Protein 3M4R (pdb70)

Secondary structure (DSSP, 8-state):
----------SSHHHHHHHHHHHHHT-TTT-------EEEEEEE-TTS-EEEEEEEEBTTS-GGG--GGGEEEE--HHHHGGG--------HHHHH---TTSPPB-TTHHHHHTS-SSB--B--HHHHHHHTSS--HHHHHHHH-SEEEE----SSHHHHHH-----TT-SEEEETTTEEEE-BSSHHHHHHHHHHHHHHHHHHH-

Organism: Thermoplasma acidophilum (strain ATCC 25905 / DSM 1728 / JCM 9062 / NBRC 15155 / AMRC-C165) (NCBI:txid273075)

Sequence (206 aa):
AQQNRWAETKFDSDIDEVVYGSRLIGSSDPDLVLGGGNTSVKTTERDHAGRIISVLRVKNSGSNNLGTIDSRRGFTGIRRDDALAAAKIDKTDEAVDDYLKKSVVNPSSEPSSPSVETFLHAFLPYKFVHSHADAILSITNTDLPSDQIAKILGNVVVLPYIPPGFTLAKEVNCCFKKGIDGIVLRKHGLLTFGDTGKEAYDRHINIVSRAENFIR

B-factor: mean 27.5, std 7.78, range [14.59, 66.66]

Structure (mmCIF, N/CA/C/O backbone):
data_3M4R
#
_entry.id   3M4R
#
_cell.length_a   46.136
_cell.length_b   46.136
_cell.length_c   203.998
_cell.angle_alpha   90.000
_cell.angle_beta   90.000
_cell.angle_gamma   120.000
#
_symmetry.space_group_name_H-M   'P 32 2 1'
#
loop_
_entity.id
_entity.type
_entity.pdbx_description
1 polymer 'Uncharacterized protein'
2 non-polymer 'ZINC ION'
3 non-polymer 'CHLORIDE ION'
4 water water
#
loop_
_atom_site.group_PDB
_atom_site.id
_atom_site.type_symbol
_atom_site.label_atom_id
_atom_site.label_alt_id
_atom_site.label_comp_id
_atom_site.label_asym_id
_atom_site.label_entity_id
_atom_site.label_seq_id
_atom_site.pdbx_PDB_ins_code
_atom_site.Cartn_x
_atom_site.Cartn_y
_atom_site.Cartn_z
_atom_site.occupancy
_atom_site.B_iso_or_equiv
_atom_site.auth_seq_id
_atom_site.auth_comp_id
_atom_site.auth_asym_id
_atom_site.auth_atom_id
_atom_site.pdbx_PDB_model_num
ATOM 1 N N . ALA A 1 3 ? -22.873 36.226 24.327 1.00 51.09 0 ALA A N 1
ATOM 2 C CA . ALA A 1 3 ? -23.153 34.766 24.381 1.00 51.36 0 ALA A CA 1
ATOM 3 C C . ALA A 1 3 ? -22.698 34.134 23.071 1.00 51.47 0 ALA A C 1
ATOM 4 O O . ALA A 1 3 ? -23.063 34.603 21.989 1.00 51.67 0 ALA A O 1
ATOM 14 N N . GLN A 1 5 ? -22.412 32.272 19.726 1.00 50.43 2 GLN A N 1
ATOM 15 C CA A GLN A 1 5 ? -23.451 31.961 18.745 0.50 50.16 2 GLN A CA 1
ATOM 16 C CA B GLN A 1 5 ? -23.462 31.946 18.763 0.50 50.04 2 GLN A CA 1
ATOM 17 C C . GLN A 1 5 ? -22.991 30.845 17.801 1.00 49.86 2 GLN A C 1
ATOM 18 O O . GLN A 1 5 ? -21.784 30.655 17.590 1.00 49.05 2 GLN A O 1
ATOM 29 N N . ASN A 1 6 ? -23.964 30.113 17.247 1.00 49.46 3 ASN A N 1
ATOM 30 C CA . ASN A 1 6 ? -23.739 29.035 16.272 1.00 49.14 3 ASN A CA 1
ATOM 31 C C . ASN A 1 6 ? -24.040 29.519 14.843 1.00 49.13 3 ASN A C 1
ATOM 32 O O . ASN A 1 6 ? -25.213 29.687 14.459 1.00 49.33 3 ASN A O 1
ATOM 37 N N . ARG A 1 7 ? -22.990 29.718 14.055 1.00 48.60 4 ARG A N 1
ATOM 38 C CA . ARG A 1 7 ? -23.098 30.428 12.779 1.00 48.68 4 ARG A CA 1
ATOM 39 C C . ARG A 1 7 ? -23.168 29.538 11.515 1.00 47.27 4 ARG A C 1
ATOM 40 O O . ARG A 1 7 ? -22.927 30.032 10.405 1.00 46.62 4 ARG A O 1
ATOM 48 N N . TRP A 1 8 ? -23.504 28.253 11.655 1.00 46.09 5 TRP A N 1
ATOM 49 C CA . TRP A 1 8 ? -23.440 27.319 10.504 1.00 45.64 5 TRP A CA 1
ATOM 50 C C . TRP A 1 8 ? -24.658 27.533 9.618 1.00 45.34 5 TRP A C 1
ATOM 51 O O . TRP A 1 8 ? -25.770 27.314 10.075 1.00 45.68 5 TRP A O 1
ATOM 62 N N . ALA A 1 9 ? -24.451 27.977 8.377 1.00 44.92 6 ALA A N 1
ATOM 63 C CA . ALA A 1 9 ? -25.557 28.365 7.482 1.00 45.17 6 ALA A CA 1
ATOM 64 C C . ALA A 1 9 ? -25.752 27.431 6.274 1.00 45.10 6 ALA A C 1
ATOM 65 O O . ALA A 1 9 ? -26.878 27.151 5.878 1.00 45.41 6 ALA A O 1
ATOM 67 N N . GLU A 1 10 ? -24.673 26.927 5.697 1.00 45.06 7 GLU A N 1
ATOM 68 C CA . GLU A 1 10 ? -24.789 26.124 4.476 1.00 44.94 7 GLU A CA 1
ATOM 69 C C . GLU A 1 10 ? -25.426 24.749 4.681 1.00 44.25 7 GLU A C 1
ATOM 70 O O . GLU A 1 10 ? -25.628 24.284 5.798 1.00 44.50 7 GLU A O 1
ATOM 76 N N . THR A 1 11 ? -25.784 24.116 3.580 1.00 43.38 8 THR A N 1
ATOM 77 C CA . THR A 1 11 ? -26.137 22.704 3.619 1.00 42.98 8 THR A CA 1
ATOM 78 C C . THR A 1 11 ? -25.452 21.936 2.493 1.00 41.51 8 THR A C 1
ATOM 79 O O . THR A 1 11 ? -25.064 20.787 2.688 1.00 42.42 8 THR A O 1
ATOM 83 N N . LYS A 1 12 ? -25.262 22.575 1.336 1.00 40.12 9 LYS A N 1
ATOM 84 C CA . LYS A 1 12 ? -24.634 21.937 0.170 1.00 38.79 9 LYS A CA 1
ATOM 85 C C . LYS A 1 12 ? -23.174 22.385 -0.043 1.00 37.61 9 LYS A C 1
ATOM 86 O O . LYS A 1 12 ? -22.870 23.579 -0.049 1.00 37.20 9 LYS A O 1
ATOM 88 N N . PHE A 1 13 ? -22.273 21.420 -0.215 1.00 35.80 10 PHE A N 1
ATOM 89 C CA . PHE A 1 13 ? -20.884 21.711 -0.556 1.00 34.75 10 PHE A CA 1
ATOM 90 C C . PHE A 1 13 ? -20.515 20.859 -1.759 1.00 33.97 10 PHE A C 1
ATOM 91 O O . PHE A 1 13 ? -20.994 19.748 -1.859 1.00 32.94 10 PHE A O 1
ATOM 99 N N . ASP A 1 14 ? -19.632 21.359 -2.629 1.00 34.06 11 ASP A N 1
ATOM 100 C CA . ASP A 1 14 ? -19.214 20.630 -3.839 1.00 34.10 11 ASP A CA 1
ATOM 101 C C . ASP A 1 14 ? -18.289 19.463 -3.525 1.00 33.41 11 ASP A C 1
ATOM 102 O O . ASP A 1 14 ? -18.137 18.563 -4.350 1.00 32.77 11 ASP A O 1
ATOM 107 N N . SER A 1 15 ? -17.637 19.504 -2.361 1.00 31.88 12 SER A N 1
ATOM 108 C CA . SER A 1 15 ? -16.588 18.541 -2.023 1.00 30.53 12 SER A CA 1
ATOM 109 C C . SER A 1 15 ? -16.323 18.533 -0.521 1.00 29.08 12 SER A C 1
ATOM 110 O O . SER A 1 15 ? -16.674 19.478 0.195 1.00 28.01 12 SER A O 1
ATOM 113 N N . ASP A 1 16 ? -15.682 17.460 -0.056 1.00 27.74 13 ASP A N 1
ATOM 114 C CA . ASP A 1 16 ? -15.251 17.361 1.313 1.00 27.04 13 ASP A CA 1
ATOM 115 C C . ASP A 1 16 ? -14.340 18.507 1.716 1.00 26.77 13 ASP A C 1
ATOM 116 O O . ASP A 1 16 ? -14.469 19.024 2.807 1.00 24.28 13 ASP A O 1
ATOM 121 N N . ILE A 1 17 ? -13.412 18.884 0.850 1.00 25.99 14 ILE A N 1
ATOM 122 C CA . ILE A 1 17 ? -12.529 20.001 1.187 1.00 26.33 14 ILE A CA 1
ATOM 123 C C . ILE A 1 17 ? -13.311 21.331 1.335 1.00 25.92 14 ILE A C 1
ATOM 124 O O . ILE A 1 17 ? -13.052 22.118 2.250 1.00 25.71 14 ILE A O 1
ATOM 129 N N . ASP A 1 18 ? -14.251 21.593 0.445 1.00 25.91 15 ASP A N 1
ATOM 130 C CA . ASP A 1 18 ? -15.092 22.793 0.589 1.00 26.67 15 ASP A CA 1
ATOM 131 C C . ASP A 1 18 ? -15.795 22.801 1.943 1.00 25.47 15 ASP A C 1
ATOM 132 O O . ASP A 1 18 ? -15.891 23.845 2.592 1.00 23.73 15 ASP A O 1
ATOM 137 N N . GLU A 1 19 ? -16.286 21.643 2.371 1.00 24.62 16 GLU A N 1
ATOM 138 C CA . GLU A 1 19 ? -16.972 21.550 3.673 1.00 24.41 16 GLU A CA 1
ATOM 139 C C . GLU A 1 19 ? -16.046 21.847 4.868 1.00 23.59 16 GLU A C 1
ATOM 140 O O . GLU A 1 19 ? -16.399 22.621 5.731 1.00 23.58 16 GLU A O 1
ATOM 146 N N . VAL A 1 20 ? -14.872 21.237 4.905 1.00 23.06 17 VAL A N 1
ATOM 147 C CA . VAL A 1 20 ? -13.904 21.476 5.983 1.00 22.51 17 VAL A CA 1
ATOM 148 C C . VAL A 1 20 ? -13.405 22.917 5.976 1.00 22.02 17 VAL A C 1
ATOM 149 O O . VAL A 1 20 ? -13.177 23.464 7.054 1.00 21.71 17 VAL A O 1
ATOM 153 N N . VAL A 1 21 ? -13.256 23.528 4.784 1.00 20.96 18 VAL A N 1
ATOM 154 C CA . VAL A 1 21 ? -12.815 24.942 4.676 1.00 20.34 18 VAL A CA 1
ATOM 155 C C . VAL A 1 21 ? -13.888 25.819 5.342 1.00 20.61 18 VAL A C 1
ATOM 156 O O . VAL A 1 21 ? -13.594 26.712 6.146 1.00 20.08 18 VAL A O 1
ATOM 160 N N . TYR A 1 22 ? -15.133 25.538 5.011 1.00 19.11 19 TYR A N 1
ATOM 161 C CA . TYR A 1 22 ? -16.247 26.277 5.571 1.00 20.54 19 TYR A CA 1
ATOM 162 C C . TYR A 1 22 ? -16.265 26.241 7.087 1.00 19.98 19 TYR A C 1
ATOM 163 O O . TYR A 1 22 ? -16.334 27.274 7.727 1.00 19.87 19 TYR A O 1
ATOM 172 N N . GLY A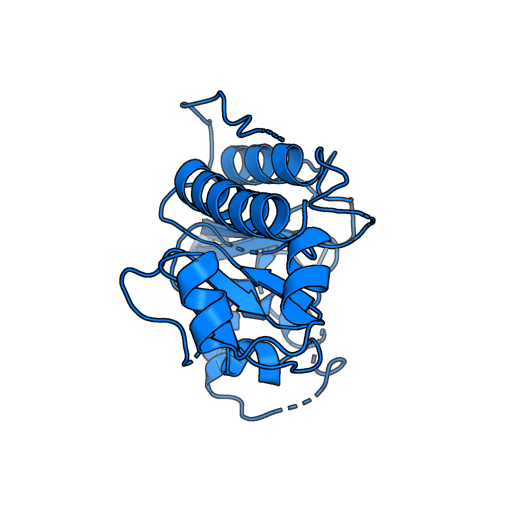 1 23 ? -16.134 25.052 7.653 1.00 21.10 20 GLY A N 1
ATOM 173 C CA . GLY A 1 23 ? -16.104 24.894 9.094 1.00 22.16 20 GLY A CA 1
ATOM 174 C C . GLY A 1 23 ? -14.934 25.626 9.728 1.00 21.99 20 GLY A C 1
ATOM 175 O O . GLY A 1 23 ? -15.077 26.226 10.774 1.00 21.94 20 GLY A O 1
ATOM 176 N N . SER A 1 24 ? -13.781 25.548 9.070 1.00 21.77 21 SER A N 1
ATOM 177 C CA . SER A 1 24 ? -12.558 26.163 9.564 1.00 21.33 21 SER A CA 1
ATOM 178 C C . SER A 1 24 ? -12.738 27.649 9.646 1.00 20.87 21 SER A C 1
ATOM 179 O O . SER A 1 24 ? -12.406 28.270 10.637 1.00 19.65 21 SER A O 1
ATOM 182 N N . ARG A 1 25 ? -13.286 28.216 8.595 1.00 21.32 22 ARG A N 1
ATOM 183 C CA . ARG A 1 25 ? -13.544 29.662 8.573 1.00 21.81 22 ARG A CA 1
ATOM 184 C C . ARG A 1 25 ? -14.442 30.115 9.726 1.00 23.52 22 ARG A C 1
ATOM 185 O O . ARG A 1 25 ? -14.153 31.131 10.363 1.00 24.27 22 ARG A O 1
ATOM 193 N N . LEU A 1 26 ? -15.514 29.377 9.998 1.00 25.59 23 LEU A N 1
ATOM 194 C CA . LEU A 1 26 ? -16.434 29.709 11.108 1.00 27.10 23 LEU A CA 1
ATOM 195 C C . LEU A 1 26 ? -15.711 29.699 12.460 1.00 28.20 23 LEU A C 1
ATOM 196 O O . LEU A 1 26 ? -15.838 30.604 13.214 1.00 27.67 23 LEU A O 1
ATOM 201 N N . ILE A 1 27 ? -14.915 28.672 12.719 1.00 29.82 24 ILE A N 1
ATOM 202 C CA . ILE A 1 27 ? -14.169 28.562 13.953 1.00 31.08 24 ILE A CA 1
ATOM 203 C C . ILE A 1 27 ? -13.137 29.687 14.085 1.00 31.50 24 ILE A C 1
ATOM 204 O O . ILE A 1 27 ? -12.999 30.278 15.156 1.00 30.17 24 ILE A O 1
ATOM 209 N N . GLY A 1 28 ? -12.378 29.948 13.016 1.00 31.80 25 GLY A N 1
ATOM 210 C CA . GLY A 1 28 ? -11.342 30.993 13.035 1.00 32.25 25 GLY A CA 1
ATOM 211 C C . GLY A 1 28 ? -11.925 32.396 13.042 1.00 33.33 25 GLY A C 1
ATOM 212 O O . GLY A 1 28 ? -11.205 33.356 13.251 1.00 33.95 25 GLY A O 1
ATOM 213 N N . SER A 1 29 ? -13.226 32.510 12.804 1.00 34.22 26 SER A N 1
ATOM 214 C CA A SER A 1 29 ? -13.871 33.814 12.844 0.50 35.30 26 SER A CA 1
ATOM 215 C CA B SER A 1 29 ? -13.960 33.785 12.843 0.50 35.14 26 SER A CA 1
ATOM 216 C C . SER A 1 29 ? -14.217 34.249 14.276 1.00 35.99 26 SER A C 1
ATOM 217 O O . SER A 1 29 ? -14.475 35.432 14.512 1.00 36.16 26 SER A O 1
ATOM 222 N N . ASP A 1 30 ? -14.195 33.305 15.224 1.00 37.50 27 ASP A N 1
ATOM 223 C CA . ASP A 1 30 ? -14.535 33.603 16.633 1.00 39.30 27 ASP A CA 1
ATOM 224 C C . ASP A 1 30 ? -13.257 33.763 17.461 1.00 39.65 27 ASP A C 1
ATOM 225 O O . ASP A 1 30 ? -12.542 32.791 17.670 1.00 38.31 27 ASP A O 1
ATOM 230 N N . PRO A 1 31 ? -12.986 34.997 17.958 1.00 40.78 28 PRO A N 1
ATOM 231 C CA . PRO A 1 31 ? -11.751 35.178 18.758 1.00 41.31 28 PRO A CA 1
ATOM 232 C C . PRO A 1 31 ? -11.781 34.438 20.119 1.00 41.62 28 PRO A C 1
ATOM 233 O O . PRO A 1 31 ? -10.719 34.254 20.739 1.00 41.78 28 PRO A O 1
ATOM 237 N N . ASP A 1 32 ? -12.969 33.999 20.553 1.00 41.84 29 ASP A N 1
ATOM 238 C CA . ASP A 1 32 ? -13.086 33.129 21.728 1.00 42.83 29 ASP A CA 1
ATOM 239 C C . ASP A 1 32 ? -12.832 31.646 21.434 1.00 43.24 29 ASP A C 1
ATOM 240 O O . ASP A 1 32 ? -12.812 30.836 22.366 1.00 43.48 29 ASP A O 1
ATOM 245 N N . LEU A 1 33 ? -12.690 31.282 20.158 1.00 43.28 30 LEU A N 1
ATOM 246 C CA . LEU A 1 33 ? -12.262 29.916 19.781 1.00 43.96 30 LEU A CA 1
ATOM 247 C C . LEU A 1 33 ? -10.796 29.875 19.356 1.00 44.58 30 LEU A C 1
ATOM 248 O O . LEU A 1 33 ? -10.059 28.982 19.775 1.00 43.73 30 LEU A O 1
ATOM 253 N N . VAL A 1 34 ? -10.376 30.837 18.531 1.00 46.42 31 VAL A N 1
ATOM 254 C CA . VAL A 1 34 ? -8.990 30.898 18.043 1.00 47.78 31 VAL A CA 1
ATOM 255 C C . VAL A 1 34 ? -8.382 32.276 18.299 1.00 49.54 31 VAL A C 1
ATOM 256 O O . VAL A 1 34 ? -8.463 33.156 17.439 1.00 50.26 31 VAL A O 1
ATOM 260 N N . LEU A 1 35 ? -7.828 32.474 19.503 1.00 50.98 32 LEU A N 1
ATOM 261 C CA . LEU A 1 35 ? -6.937 33.611 19.788 1.00 51.63 32 LEU A CA 1
ATOM 262 C C . LEU A 1 35 ? -5.503 33.100 19.614 1.00 52.38 32 LEU A C 1
ATOM 263 O O . LEU A 1 35 ? -4.578 33.886 19.426 1.00 53.34 32 LEU A O 1
ATOM 265 N N . GLY A 1 37 ? -3.951 32.170 16.923 1.00 43.33 34 GLY A N 1
ATOM 266 C CA . GLY A 1 37 ? -3.199 31.591 15.793 1.00 42.79 34 GLY A CA 1
ATOM 267 C C . GLY A 1 37 ? -3.276 30.065 15.641 1.00 42.37 34 GLY A C 1
ATOM 268 O O . GLY A 1 37 ? -2.881 29.521 14.581 1.00 43.25 34 GLY A O 1
ATOM 269 N N . GLY A 1 38 ? -3.770 29.357 16.676 1.00 40.38 35 GLY A N 1
ATOM 270 C CA . GLY A 1 38 ? -3.728 27.885 16.690 1.00 38.62 35 GLY A CA 1
ATOM 271 C C . GLY A 1 38 ? -5.069 27.236 16.336 1.00 36.46 35 GLY A C 1
ATOM 272 O O . GLY A 1 38 ? -5.980 27.898 15.817 1.00 38.04 35 GLY A O 1
ATOM 273 N N . GLY A 1 39 ? -5.191 25.954 16.611 1.00 31.62 36 GLY A N 1
ATOM 274 C CA . GLY A 1 39 ? -6.388 25.204 16.247 1.00 29.11 36 GLY A CA 1
ATOM 275 C C . GLY A 1 39 ? -6.197 24.511 14.909 1.00 26.83 36 GLY A C 1
ATOM 276 O O . GLY A 1 39 ? -5.377 24.919 14.085 1.00 24.17 36 GLY A O 1
ATOM 277 N N . ASN A 1 40 ? -6.961 23.467 14.680 1.00 24.07 37 ASN A N 1
ATOM 278 C CA . ASN A 1 40 ? -6.796 22.740 13.464 1.00 24.43 37 ASN A CA 1
ATOM 279 C C . ASN A 1 40 ? -8.007 21.846 13.219 1.00 23.52 37 ASN A C 1
ATOM 280 O O . ASN A 1 40 ? -8.698 21.431 14.141 1.00 22.62 37 ASN A O 1
ATOM 285 N N . THR A 1 41 ? -8.281 21.640 11.951 1.00 22.03 38 THR A N 1
ATOM 286 C CA . THR A 1 41 ? -9.377 20.872 11.509 1.00 22.16 38 THR A CA 1
ATOM 287 C C . THR A 1 41 ? -8.908 19.854 10.475 1.00 22.54 38 THR A C 1
ATOM 288 O O . THR A 1 41 ? -7.799 19.984 9.889 1.00 23.12 38 THR A O 1
ATOM 292 N N . SER A 1 42 ? -9.799 18.913 10.170 1.00 21.85 39 SER A N 1
ATOM 293 C CA . SER A 1 42 ? -9.488 17.864 9.228 1.00 23.19 39 SER A CA 1
ATOM 294 C C . SER A 1 42 ? -10.738 17.191 8.697 1.00 23.30 39 SER A C 1
ATOM 295 O O . SER A 1 42 ? -11.789 17.270 9.296 1.00 20.81 39 SER A O 1
ATOM 298 N N . VAL A 1 43 ? -10.614 16.611 7.518 1.00 22.79 40 VAL A N 1
ATOM 299 C CA . VAL A 1 43 ? -11.646 15.788 6.951 1.00 22.70 40 VAL A CA 1
ATOM 300 C C . VAL A 1 43 ? -10.986 14.533 6.349 1.00 23.06 40 VAL A C 1
ATOM 301 O O . VAL A 1 43 ? -9.961 14.645 5.690 1.00 22.12 40 VAL A O 1
ATOM 305 N N . LYS A 1 44 ? -11.569 13.368 6.619 1.00 22.85 41 LYS A N 1
ATOM 306 C CA . LYS A 1 44 ? -11.144 12.114 6.005 1.00 23.45 41 LYS A CA 1
ATOM 307 C C . LYS A 1 44 ? -11.895 11.887 4.682 1.00 24.84 41 LYS A C 1
ATOM 308 O O . LYS A 1 44 ? -13.129 11.980 4.608 1.00 25.03 41 LYS A O 1
ATOM 314 N N . THR A 1 45 ? -11.134 11.648 3.611 1.00 25.77 42 THR A N 1
ATOM 315 C CA . THR A 1 45 ? -11.690 11.740 2.283 1.00 26.40 42 THR A CA 1
ATOM 316 C C . THR A 1 45 ? -11.110 10.683 1.380 1.00 27.04 42 THR A C 1
ATOM 317 O O . THR A 1 45 ? -10.116 10.061 1.719 1.00 26.19 42 THR A O 1
ATOM 321 N N . THR A 1 46 ? -11.741 10.463 0.227 1.00 27.23 43 THR A N 1
ATOM 322 C CA . THR A 1 46 ? -11.233 9.503 -0.781 1.00 26.65 43 THR A CA 1
ATOM 323 C C . THR A 1 46 ? -10.639 10.232 -1.939 1.00 26.87 43 THR A C 1
ATOM 324 O O . THR A 1 46 ? -11.281 11.117 -2.507 1.00 27.43 43 THR A O 1
ATOM 328 N N . GLU A 1 47 ? -9.401 9.854 -2.300 1.00 25.49 44 GLU A N 1
ATOM 329 C CA . GLU A 1 47 ? -8.684 10.469 -3.374 1.00 25.69 44 GLU A CA 1
ATOM 330 C C . GLU A 1 47 ? -7.920 9.394 -4.164 1.00 24.78 44 GLU A C 1
ATOM 331 O O . GLU A 1 47 ? -7.744 8.269 -3.690 1.00 23.19 44 GLU A O 1
ATOM 337 N N . ARG A 1 48 ? -7.521 9.746 -5.380 1.00 25.07 45 ARG A N 1
ATOM 338 C CA . ARG A 1 48 ? -6.622 8.915 -6.182 1.00 25.48 45 ARG A CA 1
ATOM 339 C C . ARG A 1 48 ? -5.231 9.399 -5.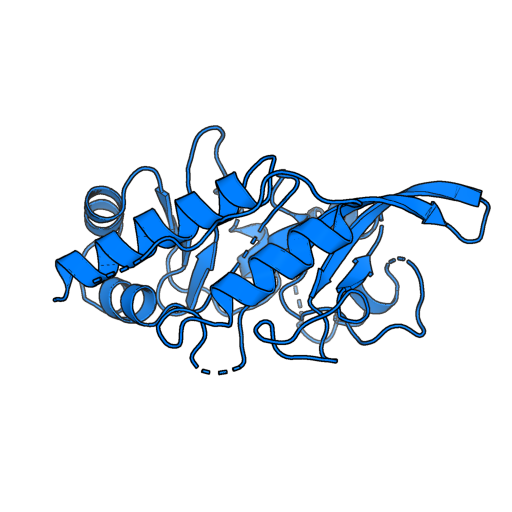937 1.00 25.92 45 ARG A C 1
ATOM 340 O O . ARG A 1 48 ? -4.996 10.593 -5.950 1.00 25.90 45 ARG A O 1
ATOM 342 N N . ASP A 1 49 ? -4.280 8.497 -5.718 1.00 26.48 46 ASP A N 1
ATOM 343 C CA . ASP A 1 49 ? -2.905 8.960 -5.530 1.00 25.82 46 ASP A CA 1
ATOM 344 C C . ASP A 1 49 ? -2.206 8.979 -6.855 1.00 24.62 46 ASP A C 1
ATOM 345 O O . ASP A 1 49 ? -2.798 8.625 -7.888 1.00 23.60 46 ASP A O 1
ATOM 350 N N . HIS A 1 50 ? -0.951 9.418 -6.858 1.00 25.10 47 HIS A N 1
ATOM 351 C CA . HIS A 1 50 ? -0.200 9.545 -8.112 1.00 24.28 47 HIS A CA 1
ATOM 352 C C . HIS A 1 50 ? -0.156 8.241 -8.891 1.00 24.74 47 HIS A C 1
ATOM 353 O O . HIS A 1 50 ? -0.109 8.243 -10.122 1.00 24.63 47 HIS A O 1
ATOM 360 N N . ALA A 1 51 ? -0.137 7.132 -8.176 1.00 24.89 48 ALA A N 1
ATOM 361 C CA . ALA A 1 51 ? -0.022 5.828 -8.812 1.00 26.55 48 ALA A CA 1
ATOM 362 C C . ALA A 1 51 ? -1.380 5.313 -9.271 1.00 26.83 48 ALA A C 1
ATOM 363 O O . ALA A 1 51 ? -1.470 4.183 -9.682 1.00 28.01 48 ALA A O 1
ATOM 365 N N . GLY A 1 52 ? -2.403 6.157 -9.225 1.00 28.10 49 GLY A N 1
ATOM 366 C CA . GLY A 1 52 ? -3.797 5.775 -9.538 1.00 28.45 49 GLY A CA 1
ATOM 367 C C . GLY A 1 52 ? -4.515 4.926 -8.511 1.00 28.54 49 GLY A C 1
ATOM 368 O O . GLY A 1 52 ? -5.534 4.353 -8.818 1.00 28.26 49 GLY A O 1
ATOM 369 N N . ARG A 1 53 ? -4.005 4.835 -7.290 1.00 29.15 50 ARG A N 1
ATOM 370 C CA . ARG A 1 53 ? -4.654 4.049 -6.277 1.00 29.82 50 ARG A CA 1
ATOM 371 C C . ARG A 1 53 ? -5.713 4.948 -5.601 1.00 30.23 50 ARG A C 1
ATOM 372 O O . ARG A 1 53 ? -5.484 6.143 -5.373 1.00 30.38 50 ARG A O 1
ATOM 380 N N . ILE A 1 54 ? -6.884 4.380 -5.344 1.00 29.40 51 ILE A N 1
ATOM 381 C CA . ILE A 1 54 ? -7.938 5.092 -4.601 1.00 29.95 51 ILE A CA 1
ATOM 382 C C . ILE A 1 54 ? -7.631 4.834 -3.138 1.00 30.19 51 ILE A C 1
ATOM 383 O O . ILE A 1 54 ? -7.483 3.684 -2.737 1.00 33.05 51 ILE A O 1
ATOM 388 N N . ILE A 1 55 ? -7.446 5.893 -2.360 1.00 28.55 52 ILE A N 1
ATOM 389 C CA . ILE A 1 55 ? -6.946 5.751 -0.975 1.00 27.28 52 ILE A CA 1
ATOM 390 C C . ILE A 1 55 ? -7.661 6.679 -0.029 1.00 26.43 52 ILE A C 1
ATOM 391 O O . ILE A 1 55 ? -8.232 7.685 -0.459 1.00 25.44 52 ILE A O 1
ATOM 396 N N . SER A 1 56 ? -7.551 6.368 1.266 1.00 25.43 53 SER A N 1
ATOM 397 C CA . SER A 1 56 ? -8.130 7.161 2.314 1.00 25.63 53 SER A CA 1
ATOM 398 C C . SER A 1 56 ? -7.114 8.237 2.760 1.00 24.23 53 SER A C 1
ATOM 399 O O . SER A 1 56 ? -5.979 7.911 3.054 1.00 23.12 53 SER A O 1
ATOM 402 N N . VAL A 1 57 ? -7.507 9.503 2.679 1.00 22.38 54 VAL A N 1
ATOM 403 C CA . VAL A 1 57 ? -6.592 10.615 2.883 1.00 23.18 54 VAL A CA 1
ATOM 404 C C . VAL A 1 57 ? -7.171 11.475 4.009 1.00 23.24 54 VAL A C 1
ATOM 405 O O . VAL A 1 57 ? -8.374 11.774 4.003 1.00 24.07 54 VAL A O 1
ATOM 409 N N . LEU A 1 58 ? -6.314 11.848 4.959 1.00 22.81 55 LEU A N 1
ATOM 410 C CA . LEU A 1 58 ? -6.608 12.846 5.933 1.00 22.62 55 LEU A CA 1
ATOM 411 C C . LEU A 1 58 ? -6.145 14.166 5.397 1.00 22.43 55 LEU A C 1
ATOM 412 O O . LEU A 1 58 ? -4.974 14.407 5.218 1.00 22.42 55 LEU A O 1
ATOM 417 N N . ARG A 1 59 ? -7.098 15.044 5.133 1.00 21.93 56 ARG A N 1
ATOM 418 C CA . ARG A 1 59 ? -6.798 16.398 4.695 1.00 21.64 56 ARG A CA 1
ATOM 419 C C . ARG A 1 59 ? -6.838 17.248 5.957 1.00 21.91 56 ARG A C 1
ATOM 420 O O . ARG A 1 59 ? -7.899 17.469 6.551 1.00 21.29 56 ARG A O 1
ATOM 428 N N . VAL A 1 60 ? -5.669 17.682 6.388 1.00 21.00 57 VAL A N 1
ATOM 429 C CA . VAL A 1 60 ? -5.498 18.313 7.676 1.00 21.27 57 VAL A CA 1
ATOM 430 C C . VAL A 1 60 ? -4.907 19.691 7.467 1.00 22.24 57 VAL A C 1
ATOM 431 O O . VAL A 1 60 ? -4.094 19.906 6.575 1.00 22.34 57 VAL A O 1
ATOM 435 N N . LYS A 1 61 ? -5.336 20.629 8.311 1.00 22.80 58 LYS A N 1
ATOM 436 C CA . LYS A 1 61 ? -4.858 21.992 8.275 1.00 23.65 58 LYS A CA 1
ATOM 437 C C . LYS A 1 61 ? -3.348 22.065 8.256 1.00 24.19 58 LYS A C 1
ATOM 438 O O . LYS A 1 61 ? -2.711 21.341 8.984 1.00 23.47 58 LYS A O 1
ATOM 444 N N . ASN A 1 62 ? -2.784 22.960 7.439 1.00 23.36 59 ASN A N 1
ATOM 445 C CA . ASN A 1 62 ? -1.337 23.062 7.299 1.00 24.05 59 ASN A CA 1
ATOM 446 C C . ASN A 1 62 ? -0.821 24.419 7.727 1.00 24.04 59 ASN A C 1
ATOM 447 O O . ASN A 1 62 ? -1.598 25.265 8.135 1.00 22.26 59 ASN A O 1
ATOM 452 N N . SER A 1 63 ? 0.491 24.617 7.654 1.00 24.45 60 SER A N 1
ATOM 453 C CA . SER A 1 63 ? 1.128 25.836 8.182 1.00 25.38 60 SER A CA 1
ATOM 454 C C . SER A 1 63 ? 1.012 27.034 7.251 1.00 25.30 60 SER A C 1
ATOM 455 O O . SER A 1 63 ? 1.539 28.094 7.550 1.00 26.46 60 SER A O 1
ATOM 458 N N . GLY A 1 64 ? 0.386 26.859 6.096 1.00 25.45 61 GLY A N 1
ATOM 459 C CA . GLY A 1 64 ? 0.296 27.937 5.109 1.00 25.99 61 GLY A CA 1
ATOM 460 C C . GLY A 1 64 ? -0.785 29.011 5.372 1.00 25.91 61 GLY A C 1
ATOM 461 O O . GLY A 1 64 ? -0.857 29.970 4.622 1.00 25.10 61 GLY A O 1
ATOM 462 N N . SER A 1 65 ? -1.668 28.807 6.361 1.00 25.71 62 SER A N 1
ATOM 463 C CA . SER A 1 65 ? -2.705 29.785 6.670 1.00 25.34 62 SER A CA 1
ATOM 464 C C . SER A 1 65 ? -3.282 29.576 8.067 1.00 23.92 62 SER A C 1
ATOM 465 O O . SER A 1 65 ? -3.229 28.456 8.598 1.00 24.01 62 SER A O 1
ATOM 468 N N . ASN A 1 66 ? -3.878 30.636 8.614 1.00 21.71 63 ASN A N 1
ATOM 469 C CA A ASN A 1 66 ? -4.672 30.501 9.816 0.50 21.19 63 ASN A CA 1
ATOM 470 C CA B ASN A 1 66 ? -4.711 30.556 9.812 0.50 20.96 63 ASN A CA 1
ATOM 471 C C . ASN A 1 66 ? -6.037 29.938 9.375 1.00 20.59 63 ASN A C 1
ATOM 472 O O . ASN A 1 66 ? -6.363 29.945 8.186 1.00 20.04 63 ASN A O 1
ATOM 481 N N . LEU A 1 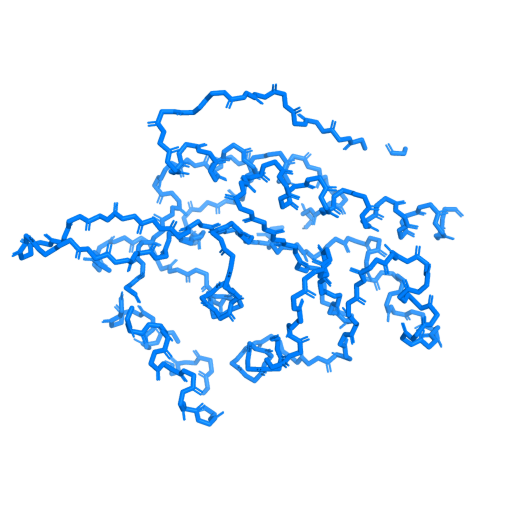67 ? -6.785 29.391 10.320 1.00 19.56 64 LEU A N 1
ATOM 482 C CA . LEU A 1 67 ? -8.087 28.757 10.075 1.00 19.35 64 LEU A CA 1
ATOM 483 C C . LEU A 1 67 ? -9.122 29.727 9.488 1.00 18.93 64 LEU A C 1
ATOM 484 O O . LEU A 1 67 ? -9.958 29.346 8.662 1.00 19.83 64 LEU A O 1
ATOM 489 N N . GLY A 1 68 ? -9.042 30.956 9.954 1.00 17.24 65 GLY A N 1
ATOM 490 C CA . GLY A 1 68 ? -10.056 32.009 9.678 1.00 17.78 65 GLY A CA 1
ATOM 491 C C . GLY A 1 68 ? -10.236 32.352 8.200 1.00 17.63 65 GLY A C 1
ATOM 492 O O . GLY A 1 68 ? -11.367 32.616 7.753 1.00 17.48 65 GLY A O 1
ATOM 493 N N . THR A 1 69 ? -9.125 32.312 7.454 1.00 16.77 66 THR A N 1
ATOM 494 C CA . THR A 1 69 ? -9.069 32.712 6.050 1.00 16.79 66 THR A CA 1
ATOM 495 C C . THR A 1 69 ? -8.559 31.559 5.181 1.00 16.60 66 THR A C 1
ATOM 496 O O . THR A 1 69 ? -8.075 31.756 4.084 1.00 16.65 66 THR A O 1
ATOM 500 N N . ILE A 1 70 ? -8.732 30.337 5.663 1.00 17.66 67 ILE A N 1
ATOM 501 C CA . ILE A 1 70 ? -8.161 29.188 4.996 1.00 17.72 67 ILE A CA 1
ATOM 502 C C . ILE A 1 70 ? -8.905 28.931 3.661 1.00 17.92 67 ILE A C 1
ATOM 503 O O . ILE A 1 70 ? -10.047 29.368 3.462 1.00 16.73 67 ILE A O 1
ATOM 508 N N . ASP A 1 71 ? -8.202 28.289 2.743 1.00 18.58 68 ASP A N 1
ATOM 509 C CA . ASP A 1 71 ? -8.789 27.793 1.503 1.00 19.71 68 ASP A CA 1
ATOM 510 C C . ASP A 1 71 ? -8.275 26.384 1.256 1.00 20.15 68 ASP A C 1
ATOM 511 O O . ASP A 1 71 ? -7.660 25.792 2.136 1.00 17.88 68 ASP A O 1
ATOM 516 N N . SER A 1 72 ? -8.584 25.821 0.093 1.00 21.78 69 SER A N 1
ATOM 517 C CA . SER A 1 72 ? -8.301 24.395 -0.122 1.00 23.76 69 SER A CA 1
ATOM 518 C C . SER A 1 72 ? -6.817 24.105 -0.014 1.00 23.84 69 SER A C 1
ATOM 519 O O . SER A 1 72 ? -6.437 23.013 0.426 1.00 25.90 69 SER A O 1
ATOM 522 N N . ARG A 1 73 ? -5.983 25.087 -0.377 1.00 23.14 70 ARG A N 1
ATOM 523 C CA A ARG A 1 73 ? -4.524 24.974 -0.292 0.50 23.60 70 ARG A CA 1
ATOM 524 C CA B ARG A 1 73 ? -4.543 24.920 -0.317 0.50 23.44 70 ARG A CA 1
ATOM 525 C C . ARG A 1 73 ? -4.050 24.743 1.116 1.00 23.74 70 ARG A C 1
ATOM 526 O O . ARG A 1 73 ? -2.951 24.253 1.333 1.00 23.28 70 ARG A O 1
ATOM 541 N N . GLY A 1 74 ? -4.859 25.146 2.093 1.00 23.67 71 GLY A N 1
ATOM 542 C CA . GLY A 1 74 ? -4.476 24.986 3.466 1.00 22.98 71 GLY A CA 1
ATOM 543 C C . GLY A 1 74 ? -4.659 23.623 4.044 1.00 22.87 71 GLY A C 1
ATOM 544 O O . GLY A 1 74 ? -4.520 23.487 5.245 1.00 23.89 71 GLY A O 1
ATOM 545 N N . PHE A 1 75 ? -5.030 22.628 3.234 1.00 22.56 72 PHE A N 1
ATOM 546 C CA . PHE A 1 75 ? -5.257 21.278 3.707 1.00 22.22 72 PHE A CA 1
ATOM 547 C C . PHE A 1 75 ? -4.297 20.348 3.017 1.00 22.32 72 PHE A C 1
ATOM 548 O O . PHE A 1 75 ? -4.355 20.170 1.795 1.00 24.76 72 PHE A O 1
ATOM 556 N N . THR A 1 76 ? -3.436 19.747 3.809 1.00 21.85 73 THR A N 1
ATOM 557 C CA . THR A 1 76 ? -2.340 18.895 3.296 1.00 20.56 73 THR A CA 1
ATOM 558 C C . THR A 1 76 ? -2.846 17.474 3.443 1.00 21.22 73 THR A C 1
ATOM 559 O O . THR A 1 76 ? -3.450 17.107 4.476 1.00 22.63 73 THR A O 1
ATOM 563 N N . GLY A 1 77 ? -2.623 16.669 2.397 1.00 21.08 74 GLY A N 1
ATOM 564 C CA . GLY A 1 77 ? -3.077 15.280 2.354 1.00 20.51 74 GLY A CA 1
ATOM 565 C C . GLY A 1 77 ? -2.108 14.323 3.006 1.00 20.67 74 GLY A C 1
ATOM 566 O O . GLY A 1 77 ? -0.947 14.235 2.559 1.00 21.37 74 GLY A O 1
ATOM 567 N N . ILE A 1 78 ? -2.596 13.571 3.999 1.00 20.83 75 ILE A N 1
ATOM 568 C CA . ILE A 1 78 ? -1.814 12.551 4.707 1.00 20.86 75 ILE A CA 1
ATOM 569 C C . ILE A 1 78 ? -2.454 11.206 4.470 1.00 20.51 75 ILE A C 1
ATOM 570 O O . ILE A 1 78 ? -3.679 11.036 4.605 1.00 20.16 75 ILE A O 1
ATOM 575 N N . ARG A 1 79 ? -1.662 10.232 4.098 1.00 20.10 76 ARG A N 1
ATOM 576 C CA A ARG A 1 79 ? -2.206 8.887 3.875 0.50 20.33 76 ARG A CA 1
ATOM 577 C CA B ARG A 1 79 ? -2.209 8.892 3.868 0.50 20.63 76 ARG A CA 1
ATOM 578 C C . ARG A 1 79 ? -2.693 8.326 5.196 1.00 20.48 76 ARG A C 1
ATOM 579 O O . ARG A 1 79 ? -1.944 8.269 6.141 1.00 20.57 76 ARG A O 1
ATOM 602 N N . ASP A 1 81 ? -3.590 5.197 5.808 1.00 23.14 78 ASP A N 1
ATOM 603 C CA . ASP A 1 81 ? -2.887 3.937 6.048 1.00 24.86 78 ASP A CA 1
ATOM 604 C C . ASP A 1 81 ? -1.611 4.186 6.846 1.00 23.28 78 ASP A C 1
ATOM 605 O O . ASP A 1 81 ? -1.359 3.524 7.830 1.00 23.09 78 ASP A O 1
ATOM 610 N N . ASP A 1 82 ? -0.840 5.189 6.430 1.00 22.48 79 ASP A N 1
ATOM 611 C CA . ASP A 1 82 ? 0.410 5.569 7.100 1.00 21.27 79 ASP A CA 1
ATOM 612 C C . ASP A 1 82 ? 0.144 6.110 8.532 1.00 20.95 79 ASP A C 1
ATOM 613 O O . ASP A 1 82 ? 0.771 5.715 9.503 1.00 20.69 79 ASP A O 1
ATOM 618 N N . ALA A 1 83 ? -0.775 7.050 8.646 1.00 21.12 80 ALA A N 1
ATOM 619 C CA . ALA A 1 83 ? -1.087 7.619 9.944 1.00 20.95 80 ALA A CA 1
ATOM 620 C C . ALA A 1 83 ? -1.608 6.570 10.916 1.00 20.93 80 ALA A C 1
ATOM 621 O O . ALA A 1 83 ? -1.181 6.518 12.045 1.00 21.61 80 ALA A O 1
ATOM 623 N N . LEU A 1 84 ? -2.493 5.686 10.491 1.00 21.86 81 LEU A N 1
ATOM 624 C CA . LEU A 1 84 ? -3.069 4.737 11.421 1.00 22.24 81 LEU A CA 1
ATOM 625 C C . LEU A 1 84 ? -2.031 3.710 11.835 1.00 22.94 81 LEU A C 1
ATOM 626 O O . LEU A 1 84 ? -2.138 3.091 12.911 1.00 22.90 81 LEU A O 1
ATOM 631 N N . ALA A 1 85 ? -1.013 3.498 10.996 1.00 21.50 82 ALA A N 1
ATOM 632 C CA . ALA A 1 85 ? 0.021 2.520 11.343 1.00 21.55 82 ALA A CA 1
ATOM 633 C C . ALA A 1 85 ? 0.856 3.030 12.484 1.00 20.75 82 ALA A C 1
ATOM 634 O O . ALA A 1 85 ? 1.472 2.257 13.161 1.00 20.98 82 ALA A O 1
ATOM 636 N N . ALA A 1 86 ? 0.864 4.343 12.698 1.00 21.84 83 ALA A N 1
ATOM 637 C CA . ALA A 1 86 ? 1.628 4.972 13.796 1.00 22.08 83 ALA A CA 1
ATOM 638 C C . ALA A 1 86 ? 1.084 4.614 15.172 1.00 23.17 83 ALA A C 1
ATOM 639 O O . ALA A 1 86 ? 1.800 4.740 16.177 1.00 21.99 83 ALA A O 1
ATOM 641 N N . ALA A 1 87 ? -0.181 4.188 15.228 1.00 25.13 84 ALA A N 1
ATOM 642 C CA . ALA A 1 87 ? -0.830 3.841 16.503 1.00 26.44 84 ALA A CA 1
ATOM 643 C C . ALA A 1 87 ? -0.110 2.722 17.216 1.00 28.30 84 ALA A C 1
ATOM 644 O O . ALA A 1 87 ? -0.177 2.634 18.432 1.00 28.88 84 ALA A O 1
ATOM 646 N N . LYS A 1 88 ? 0.588 1.884 16.451 1.00 29.33 85 LYS A N 1
ATOM 647 C CA . LYS A 1 88 ? 1.458 0.804 16.969 1.00 30.82 85 LYS A CA 1
ATOM 648 C C . LYS A 1 88 ? 2.668 1.336 17.681 1.00 30.45 85 LYS A C 1
ATOM 649 O O . LYS A 1 88 ? 3.272 0.625 18.451 1.00 30.75 85 LYS A O 1
ATOM 655 N N . ILE A 1 89 ? 3.080 2.557 17.376 1.00 30.73 86 ILE A N 1
ATOM 656 C CA . ILE A 1 89 ? 4.335 3.055 17.897 1.00 30.84 86 ILE A CA 1
ATOM 657 C C . ILE A 1 89 ? 4.073 3.534 19.317 1.00 32.13 86 ILE A C 1
ATOM 658 O O . ILE A 1 89 ? 3.011 4.098 19.626 1.00 31.72 86 ILE A O 1
ATOM 663 N N . ASP A 1 90 ? 5.043 3.268 20.184 1.00 33.23 87 ASP A N 1
ATOM 664 C CA . ASP A 1 90 ? 4.894 3.556 21.609 1.00 34.04 87 ASP A CA 1
ATOM 665 C C . ASP A 1 90 ? 5.084 5.045 21.887 1.00 33.38 87 ASP A C 1
ATOM 666 O O . ASP A 1 90 ? 4.159 5.719 22.357 1.00 33.51 87 ASP A O 1
ATOM 671 N N . LYS A 1 91 ? 6.279 5.535 21.582 1.00 32.55 88 LYS A N 1
ATOM 672 C CA . LYS A 1 91 ? 6.648 6.923 21.782 1.00 31.52 88 LYS A CA 1
ATOM 673 C C . LYS A 1 91 ? 7.175 7.456 20.458 1.00 30.75 88 LYS A C 1
ATOM 674 O O . LYS A 1 91 ? 7.655 6.706 19.629 1.00 30.31 88 LYS A O 1
ATOM 684 N N . THR A 1 93 ? 9.225 11.304 19.497 1.00 27.18 90 THR A N 1
ATOM 685 C CA . THR A 1 93 ? 9.548 12.699 19.726 1.00 26.04 90 THR A CA 1
ATOM 686 C C . THR A 1 93 ? 8.830 13.585 18.716 1.00 26.61 90 THR A C 1
ATOM 687 O O . THR A 1 93 ? 8.337 13.112 17.661 1.00 25.03 90 THR A O 1
ATOM 691 N N . ASP A 1 94 ? 8.726 14.874 19.037 1.00 26.74 91 ASP A N 1
ATOM 692 C CA . ASP A 1 94 ? 8.145 15.856 18.118 1.00 27.23 91 ASP A CA 1
ATOM 693 C C . ASP A 1 94 ? 8.804 15.834 16.739 1.00 26.75 91 ASP A C 1
ATOM 694 O O . ASP A 1 94 ? 8.135 15.790 15.717 1.00 26.56 91 ASP A O 1
ATOM 699 N N . GLU A 1 95 ? 10.128 15.869 16.752 1.00 26.19 92 GLU A N 1
ATOM 700 C CA . GLU A 1 95 ? 10.956 15.758 15.569 1.00 26.59 92 GLU A CA 1
ATOM 701 C C . GLU A 1 95 ? 10.629 14.509 14.741 1.00 25.38 92 GLU A C 1
ATOM 702 O O . GLU A 1 95 ? 10.436 14.602 13.531 1.00 24.69 92 GLU A O 1
ATOM 708 N N . ALA A 1 96 ? 10.578 13.351 15.405 1.00 24.37 93 ALA A N 1
ATOM 709 C CA . ALA A 1 96 ? 10.250 12.100 14.726 1.00 23.93 93 ALA A CA 1
ATOM 710 C C . ALA A 1 96 ? 8.835 12.151 14.157 1.00 23.45 93 ALA A C 1
ATOM 711 O O . ALA A 1 96 ? 8.548 11.648 13.066 1.00 21.49 93 ALA A O 1
ATOM 721 N N . VAL A 1 98 ? 7.293 14.826 13.151 1.00 25.05 95 VAL A N 1
ATOM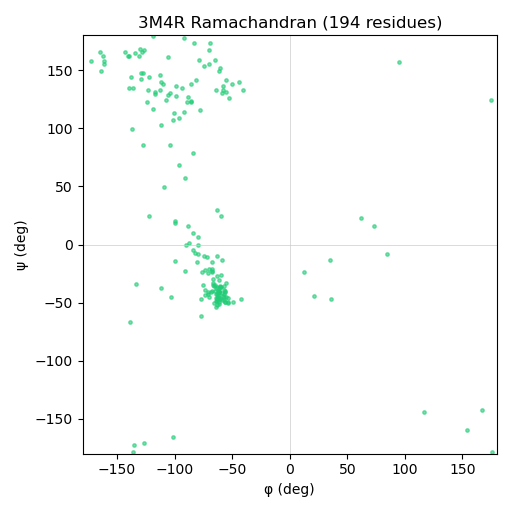 722 C CA . VAL A 1 98 ? 7.285 15.669 11.955 1.00 25.52 95 VAL A CA 1
ATOM 723 C C . VAL A 1 98 ? 7.823 14.904 10.760 1.00 25.71 95 VAL A C 1
ATOM 724 O O . VAL A 1 98 ? 7.272 14.983 9.666 1.00 25.61 95 VAL A O 1
ATOM 728 N N . ASP A 1 99 ? 8.927 14.184 10.962 1.00 25.84 96 ASP A N 1
ATOM 729 C CA A ASP A 1 99 ? 9.499 13.374 9.901 0.50 24.92 96 ASP A CA 1
ATOM 730 C CA B ASP A 1 99 ? 9.513 13.398 9.884 0.50 25.32 96 ASP A CA 1
ATOM 731 C C . ASP A 1 99 ? 8.510 12.319 9.424 1.00 24.84 96 ASP A C 1
ATOM 732 O O . ASP A 1 99 ? 8.387 12.070 8.231 1.00 24.70 96 ASP A O 1
ATOM 741 N N . TYR A 1 100 ? 7.826 11.669 10.364 1.00 23.78 97 TYR A N 1
ATOM 742 C CA . TYR A 1 100 ? 6.829 10.618 9.993 1.00 22.10 97 TYR A CA 1
ATOM 743 C C . TYR A 1 100 ? 5.756 11.177 9.098 1.00 23.01 97 TYR A C 1
ATOM 744 O O . TYR A 1 100 ? 5.396 10.603 8.050 1.00 22.39 97 TYR A O 1
ATOM 753 N N . LEU A 1 101 ? 5.226 12.310 9.509 1.00 23.31 98 LEU A N 1
ATOM 754 C CA . LEU A 1 101 ? 4.182 12.946 8.760 1.00 23.92 98 LEU A CA 1
ATOM 755 C C . LEU A 1 101 ? 4.626 13.361 7.357 1.00 23.79 98 LEU A C 1
ATOM 756 O O . LEU A 1 101 ? 3.859 13.192 6.422 1.00 23.57 98 LEU A O 1
ATOM 761 N N . LYS A 1 102 ? 5.853 13.875 7.219 1.00 24.29 99 LYS A N 1
ATOM 762 C CA . LYS A 1 102 ? 6.410 14.244 5.952 1.00 25.65 99 LYS A CA 1
ATOM 763 C C . LYS A 1 102 ? 6.441 13.024 5.060 1.00 25.27 99 LYS A C 1
ATOM 764 O O . LYS A 1 102 ? 6.100 13.124 3.873 1.00 26.86 99 LYS A O 1
ATOM 770 N N . LYS A 1 103 ? 6.823 11.874 5.608 1.00 22.87 100 LYS A N 1
ATOM 771 C CA . LYS A 1 103 ? 6.961 10.648 4.784 1.00 20.81 100 LYS A CA 1
ATOM 772 C C . LYS A 1 103 ? 5.565 10.082 4.423 1.00 21.18 100 LYS A C 1
ATOM 773 O O . LYS A 1 103 ? 5.447 9.142 3.608 1.00 19.41 100 LYS A O 1
ATOM 779 N N . SER A 1 104 ? 4.545 10.639 5.052 1.00 20.56 101 SER A N 1
ATOM 780 C CA . SER A 1 104 ? 3.139 10.185 4.891 1.00 21.06 101 SER A CA 1
ATOM 781 C C . SER A 1 104 ? 2.314 11.133 4.007 1.00 21.26 101 SER A C 1
ATOM 782 O O . SER A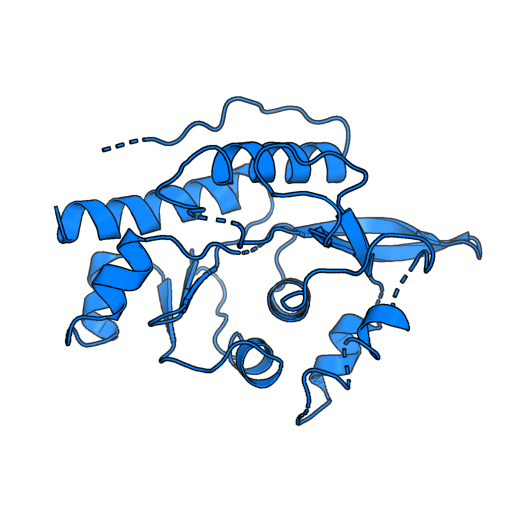 1 104 ? 1.122 10.915 3.776 1.00 21.06 101 SER A O 1
ATOM 793 N N . VAL A 1 106 ? 0.783 12.757 0.806 1.00 20.64 103 VAL A N 1
ATOM 794 C CA A VAL A 1 106 ? 0.412 12.389 -0.561 0.50 21.72 103 VAL A CA 1
ATOM 795 C CA B VAL A 1 106 ? 0.424 12.374 -0.565 0.50 21.32 103 VAL A CA 1
ATOM 796 C C . VAL A 1 106 ? 1.144 13.254 -1.595 1.00 22.66 103 VAL A C 1
ATOM 797 O O . VAL A 1 106 ? 1.496 12.790 -2.661 1.00 23.56 103 VAL A O 1
ATOM 804 N N . ASN A 1 107 ? 1.411 14.502 -1.264 1.00 22.79 104 ASN A N 1
ATOM 805 C CA . ASN A 1 107 ? 2.128 15.366 -2.134 1.00 24.31 104 ASN A CA 1
ATOM 806 C C . ASN A 1 107 ? 3.133 16.156 -1.330 1.00 25.17 104 ASN A C 1
ATOM 807 O O . ASN A 1 107 ? 2.817 17.209 -0.772 1.00 23.77 104 ASN A O 1
ATOM 812 N N . PRO A 1 108 ? 4.395 15.703 -1.362 1.00 26.48 105 PRO A N 1
ATOM 813 C CA . PRO A 1 108 ? 5.388 16.296 -0.480 1.00 26.18 105 PRO A CA 1
ATOM 814 C C . PRO A 1 108 ? 5.656 17.788 -0.749 1.00 26.21 105 PRO A C 1
ATOM 815 O O . PRO A 1 108 ? 6.324 18.413 0.057 1.00 27.55 105 PRO A O 1
ATOM 819 N N . SER A 1 109 ? 5.145 18.348 -1.838 1.00 25.47 106 SER A N 1
ATOM 820 C CA A SER A 1 109 ? 5.354 19.768 -2.114 0.50 25.54 106 SER A CA 1
ATOM 821 C CA B SER A 1 109 ? 5.337 19.762 -2.139 0.50 25.47 106 SER A CA 1
ATOM 822 C C . SER A 1 109 ? 4.294 20.644 -1.440 1.00 25.29 106 SER A C 1
ATOM 823 O O . SER A 1 109 ? 4.426 21.858 -1.415 1.00 23.02 106 SER A O 1
ATOM 828 N N . GLU A 1 110 ? 3.264 20.026 -0.856 1.00 23.50 107 GLU A N 1
ATOM 829 C CA . GLU A 1 110 ? 2.324 20.780 -0.023 1.00 23.67 107 GLU A CA 1
ATOM 830 C C . GLU A 1 110 ? 2.961 21.351 1.233 1.00 23.83 107 GLU A C 1
ATOM 831 O O . GLU A 1 110 ? 4.033 20.893 1.659 1.00 24.08 107 GLU A O 1
ATOM 837 N N . PRO A 1 111 ? 2.326 22.393 1.812 1.00 23.90 108 PRO A N 1
ATOM 838 C CA . PRO A 1 111 ? 2.833 22.908 3.090 1.00 24.26 108 PRO A CA 1
ATOM 839 C C . PRO A 1 111 ? 2.782 21.848 4.209 1.00 23.45 108 PRO A C 1
ATOM 840 O O . PRO A 1 111 ? 1.937 20.955 4.189 1.00 22.60 108 PRO A O 1
ATOM 844 N N . SER A 1 112 ? 3.724 21.933 5.149 1.00 23.93 109 SER A N 1
ATOM 845 C CA A SER A 1 112 ? 3.785 20.978 6.271 0.50 24.02 109 SER A CA 1
ATOM 846 C CA B SER A 1 112 ? 3.792 20.991 6.284 0.50 23.68 109 SER A CA 1
ATOM 847 C C . SER A 1 112 ? 2.445 20.869 7.007 1.00 23.57 109 SER A C 1
ATOM 848 O O . SER A 1 112 ? 1.798 21.862 7.264 1.00 24.06 109 SER A O 1
ATOM 853 N N . PRO A 1 113 ? 2.034 19.644 7.351 1.00 22.28 110 PRO A N 1
ATOM 854 C CA . PRO A 1 113 ? 0.792 19.435 8.053 1.00 21.66 110 PRO A CA 1
ATOM 855 C C . PRO A 1 113 ? 0.925 19.848 9.528 1.00 21.33 110 PRO A C 1
ATOM 856 O O . PRO A 1 113 ? 2.032 19.874 10.087 1.00 19.12 110 PRO A O 1
ATOM 860 N N . SER A 1 114 ? -0.204 20.226 10.115 1.00 20.19 111 SER A N 1
ATOM 861 C CA . SER A 1 114 ? -0.299 20.521 11.553 1.00 21.10 111 SER A CA 1
ATOM 862 C C . SER A 1 114 ? 0.508 19.529 12.382 1.00 21.03 111 SER A C 1
ATOM 863 O O . SER A 1 114 ? 0.406 18.323 12.163 1.00 21.65 111 SER A O 1
ATOM 866 N N . VAL A 1 115 ? 1.294 20.041 13.323 1.00 23.47 112 VAL A N 1
ATOM 867 C CA . VAL A 1 115 ? 1.955 19.189 14.354 1.00 23.86 112 VAL A CA 1
ATOM 868 C C . VAL A 1 115 ? 0.953 18.374 15.215 1.00 24.32 112 VAL A C 1
ATOM 869 O O . VAL A 1 115 ? 1.340 17.385 15.877 1.00 23.15 112 VAL A O 1
ATOM 873 N N . GLU A 1 116 ? -0.342 18.715 15.150 1.00 23.81 113 GLU A N 1
ATOM 874 C CA . GLU A 1 116 ? -1.384 17.957 15.867 1.00 23.75 113 GLU A CA 1
ATOM 875 C C . GLU A 1 116 ? -2.134 16.981 15.014 1.00 23.16 113 GLU A C 1
ATOM 876 O O . GLU A 1 116 ? -3.218 16.525 15.410 1.00 22.75 113 GLU A O 1
ATOM 882 N N . THR A 1 117 ? -1.553 16.596 13.872 1.00 21.97 114 THR A N 1
ATOM 883 C CA . THR A 1 117 ? -2.245 15.756 12.922 1.00 21.10 114 THR A CA 1
ATOM 884 C C . THR A 1 117 ? -2.716 14.453 13.504 1.00 21.46 114 THR A C 1
ATOM 885 O O . THR A 1 117 ? -3.777 13.940 13.106 1.00 21.09 114 THR A O 1
ATOM 889 N N . PHE A 1 118 ? -1.945 13.879 14.408 1.00 21.01 115 PHE A N 1
ATOM 890 C CA . PHE A 1 118 ? -2.348 12.588 14.975 1.00 22.28 115 PHE A CA 1
ATOM 891 C C . PHE A 1 118 ? -3.601 12.657 15.850 1.00 22.74 115 PHE A C 1
ATOM 892 O O . PHE A 1 118 ? -4.308 11.661 15.950 1.00 21.52 115 PHE A O 1
ATOM 900 N N . LEU A 1 119 ? -3.942 13.835 16.398 1.00 23.71 116 LEU A N 1
ATOM 901 C CA . LEU A 1 119 ? -5.257 13.954 17.105 1.00 24.03 116 LEU A CA 1
ATOM 902 C C . LEU A 1 119 ? -6.400 13.640 16.153 1.00 24.31 116 LEU A C 1
ATOM 903 O O . LEU A 1 119 ? -7.448 13.029 16.521 1.00 24.40 116 LEU A O 1
ATOM 908 N N . HIS A 1 120 ? -6.200 14.069 14.922 1.00 23.19 117 HIS A N 1
ATOM 909 C CA . HIS A 1 120 ? -7.200 13.939 13.867 1.00 23.14 117 HIS A CA 1
ATOM 910 C C . HIS A 1 120 ? -7.267 12.514 13.300 1.00 22.55 117 HIS A C 1
ATOM 911 O O . HIS A 1 120 ? -8.374 11.913 13.082 1.00 22.78 117 HIS A O 1
ATOM 918 N N . ALA A 1 121 ? -6.090 11.989 13.012 1.00 20.83 118 ALA A N 1
ATOM 919 C CA . ALA A 1 121 ? -5.988 10.665 12.354 1.00 20.81 118 ALA A CA 1
ATOM 920 C C . ALA A 1 121 ? -6.555 9.585 13.237 1.00 20.31 118 ALA A C 1
ATOM 921 O O . ALA A 1 121 ? -7.187 8.660 12.747 1.00 20.79 118 ALA A O 1
ATOM 923 N N . PHE A 1 122 ? -6.337 9.722 14.542 1.00 20.89 119 PHE A N 1
ATOM 924 C CA . PHE A 1 122 ? -6.666 8.693 15.514 1.00 21.46 119 PHE A CA 1
ATOM 925 C C . PHE A 1 122 ? -8.112 8.764 16.051 1.00 22.66 119 PHE A C 1
ATOM 926 O O . PHE A 1 122 ? -8.473 7.929 16.847 1.00 23.28 119 PHE A O 1
ATOM 934 N N . LEU A 1 123 ? -8.916 9.698 15.586 1.00 22.95 120 LEU A N 1
ATOM 935 C CA . LEU A 1 123 ? -10.344 9.728 15.943 1.00 24.31 120 LEU A CA 1
ATOM 936 C C . LEU A 1 123 ? -11.154 9.297 14.727 1.00 26.26 120 LEU A C 1
ATOM 937 O O . LEU A 1 123 ? -11.011 9.880 13.626 1.00 26.51 120 LEU A O 1
ATOM 942 N N . PRO A 1 124 ? -12.002 8.256 14.893 1.00 27.25 121 PRO A N 1
ATOM 943 C CA . PRO A 1 124 ? -12.604 7.635 13.734 1.00 27.93 121 PRO A CA 1
ATOM 944 C C . PRO A 1 124 ? -13.929 8.269 13.363 1.00 28.49 121 PRO A C 1
ATOM 945 O O . PRO A 1 124 ? -14.984 7.565 13.346 1.00 29.90 121 PRO A O 1
ATOM 949 N N . TYR A 1 125 ? -13.883 9.566 13.119 1.00 26.67 122 TYR A N 1
ATOM 950 C CA . TYR A 1 125 ? -14.976 10.316 12.564 1.00 25.82 122 TYR A CA 1
ATOM 951 C C . TYR A 1 125 ? -14.442 11.073 11.353 1.00 25.02 122 TYR A C 1
ATOM 952 O O . TYR A 1 125 ? -13.250 11.458 11.284 1.00 23.32 122 TYR A O 1
ATOM 961 N N . LYS A 1 126 ? -15.304 11.256 10.363 1.00 24.05 123 LYS A N 1
ATOM 962 C CA . LYS A 1 126 ? -14.896 11.910 9.126 1.00 24.28 123 LYS A CA 1
ATOM 963 C C . LYS A 1 126 ? -14.325 13.315 9.386 1.00 24.04 123 LYS A C 1
ATOM 964 O O . LYS A 1 126 ? -13.265 13.669 8.836 1.00 25.08 123 LYS A O 1
ATOM 970 N N . PHE A 1 127 ? -15.024 14.116 10.175 1.00 23.03 124 PHE A N 1
ATOM 971 C CA . PHE A 1 127 ? -14.593 15.493 10.471 1.00 22.81 124 PHE A CA 1
ATOM 972 C C . PHE A 1 127 ? -14.150 15.583 11.928 1.00 22.37 124 PHE A C 1
ATOM 973 O O . PHE A 1 127 ? -14.793 15.052 12.808 1.00 22.25 124 PHE A O 1
ATOM 981 N N . VAL A 1 128 ? -13.054 16.292 12.176 1.00 22.99 125 VAL A N 1
ATOM 982 C CA . VAL A 1 128 ? -12.542 16.539 13.508 1.00 21.58 125 VAL A CA 1
ATOM 983 C C . VAL A 1 128 ? -12.150 18.017 13.569 1.00 22.55 125 VAL A C 1
ATOM 984 O O . VAL A 1 128 ? -11.539 18.571 12.636 1.00 20.93 125 VAL A O 1
ATOM 996 N N . HIS A 1 130 ? -10.387 20.932 16.323 1.00 23.36 127 HIS A N 1
ATOM 997 C CA . HIS A 1 130 ? -9.572 21.150 17.498 1.00 23.50 127 HIS A CA 1
ATOM 998 C C . HIS A 1 130 ? -9.383 22.660 17.681 1.00 24.41 127 HIS A C 1
ATOM 999 O O . HIS A 1 130 ? -8.885 23.310 16.773 1.00 23.68 127 HIS A O 1
ATOM 1006 N N . SER A 1 131 ? -9.740 23.189 18.859 1.00 24.80 128 SER A N 1
ATOM 1007 C CA . SER A 1 131 ? -9.438 24.569 19.214 1.00 25.56 128 SER A CA 1
ATOM 1008 C C . SER A 1 131 ? -8.740 24.681 20.577 1.00 25.40 128 SER A C 1
ATOM 1009 O O . SER A 1 131 ? -8.738 23.763 21.381 1.00 25.47 128 SER A O 1
ATOM 1012 N N . HIS A 1 132 ? -8.184 25.848 20.831 1.00 25.76 129 HIS A N 1
ATOM 1013 C CA . HIS A 1 132 ? -7.639 26.176 22.124 1.00 26.00 129 HIS A CA 1
ATOM 1014 C C . HIS A 1 132 ? -8.574 27.227 22.753 1.00 25.66 129 HIS A C 1
ATOM 1015 O O . HIS A 1 132 ? -8.135 28.263 23.228 1.00 26.54 129 HIS A O 1
ATOM 1022 N N . ALA A 1 133 ? -9.873 26.935 22.738 1.00 25.38 130 ALA A N 1
ATOM 1023 C CA . ALA A 1 133 ? -10.912 27.896 23.139 1.00 25.14 130 ALA A CA 1
ATOM 1024 C C . ALA A 1 133 ? -10.608 28.468 24.514 1.00 25.78 130 ALA A C 1
ATOM 1025 O O . ALA A 1 133 ? -10.396 27.711 25.460 1.00 25.13 130 ALA A O 1
ATOM 1027 N N . ASP A 1 134 ? -10.564 29.796 24.605 1.00 25.98 131 ASP A N 1
ATOM 1028 C CA . ASP A 1 134 ? -10.302 30.486 25.869 1.00 26.79 131 ASP A CA 1
ATOM 1029 C C . ASP A 1 134 ? -11.161 30.014 27.077 1.00 25.34 131 ASP A C 1
ATOM 1030 O O . ASP A 1 134 ? -10.624 29.742 28.137 1.00 25.15 131 ASP A O 1
ATOM 1035 N N . ALA A 1 135 ? -12.473 29.927 26.911 1.00 24.60 132 ALA A N 1
ATOM 1036 C CA . ALA A 1 135 ? -13.351 29.463 27.980 1.00 24.67 132 ALA A CA 1
ATOM 1037 C C . ALA A 1 135 ? -13.065 28.005 28.397 1.00 24.44 132 ALA A C 1
ATOM 1038 O O . ALA A 1 135 ? -13.313 27.618 29.538 1.00 24.38 132 ALA A O 1
ATOM 1040 N N . ILE A 1 136 ? -12.544 27.197 27.488 1.00 23.90 133 ILE A N 1
ATOM 1041 C CA . ILE A 1 136 ? -12.166 25.823 27.848 1.00 23.96 133 ILE A CA 1
ATOM 1042 C C . ILE A 1 136 ? -10.888 25.830 28.688 1.00 24.03 133 ILE A C 1
ATOM 1043 O O . ILE A 1 136 ? -10.756 25.050 29.646 1.00 25.12 133 ILE A O 1
ATOM 1048 N N . LEU A 1 137 ? -9.957 26.709 28.336 1.00 23.56 134 LEU A N 1
ATOM 1049 C CA . LEU A 1 137 ? -8.729 26.859 29.087 1.00 24.07 134 LEU A CA 1
ATOM 1050 C C . LEU A 1 137 ? -9.039 27.346 30.499 1.00 24.48 134 LEU A C 1
ATOM 1051 O O . LEU A 1 137 ? -8.477 26.822 31.448 1.00 25.22 134 LEU A O 1
ATOM 1056 N N . SER A 1 138 ? -9.957 28.312 30.629 1.00 24.66 135 SER A N 1
ATOM 1057 C CA . SER A 1 138 ? -10.361 28.834 31.932 1.00 25.27 135 SER A CA 1
ATOM 1058 C C . SER A 1 138 ? -10.992 27.787 32.828 1.00 24.93 135 SER A C 1
ATOM 1059 O O . SER A 1 138 ? -10.598 27.648 33.973 1.00 24.85 135 SER A O 1
ATOM 1062 N N . ILE A 1 139 ? -11.985 27.064 32.310 1.00 24.47 136 ILE A N 1
ATOM 1063 C CA . ILE A 1 139 ? -12.685 26.086 33.129 1.00 23.69 136 ILE A CA 1
ATOM 1064 C C . ILE A 1 139 ? -11.768 24.947 33.531 1.00 23.53 136 ILE A C 1
ATOM 1065 O O . ILE A 1 139 ? -11.858 24.447 34.648 1.00 24.37 136 ILE A O 1
ATOM 1070 N N . THR A 1 140 ? -10.867 24.554 32.643 1.00 23.89 137 THR A N 1
ATOM 1071 C CA . THR A 1 140 ? -9.970 23.446 32.934 1.00 22.92 137 THR A CA 1
ATOM 1072 C C . THR A 1 140 ? -8.792 23.888 33.799 1.00 23.50 137 THR A C 1
ATOM 1073 O O . THR A 1 140 ? -8.112 23.050 34.369 1.00 23.71 137 THR A O 1
ATOM 1077 N N . ASN A 1 141 ? -8.573 25.196 33.909 1.00 23.34 138 ASN A N 1
ATOM 1078 C CA . ASN A 1 141 ? -7.526 25.734 34.779 1.00 24.06 138 ASN A CA 1
ATOM 1079 C C . ASN A 1 141 ? -8.001 26.032 36.208 1.00 23.86 138 ASN A C 1
ATOM 1080 O O . ASN A 1 141 ? -7.212 26.486 36.998 1.00 24.00 138 ASN A O 1
ATOM 1085 N N . THR A 1 142 ? -9.279 25.783 36.511 1.00 24.13 139 THR A N 1
ATOM 1086 C CA . THR A 1 142 ? -9.816 25.836 37.874 1.00 23.84 139 THR A CA 1
ATOM 1087 C C . THR A 1 142 ? -9.526 24.510 38.569 1.00 23.68 139 THR A C 1
ATOM 1088 O O . THR A 1 142 ? -9.087 23.558 37.938 1.00 22.78 139 THR A O 1
ATOM 1092 N N . ASP A 1 143 ? -9.824 24.430 39.864 1.00 23.48 140 ASP A N 1
ATOM 1093 C CA . ASP A 1 143 ? -9.608 23.194 40.607 1.00 23.94 140 ASP A CA 1
ATOM 1094 C C . ASP A 1 143 ? -10.818 22.271 40.529 1.00 23.85 140 ASP A C 1
ATOM 1095 O O . ASP A 1 143 ? -10.933 21.327 41.300 1.00 24.11 140 ASP A O 1
ATOM 1100 N N . LEU A 1 144 ? -11.725 22.521 39.592 1.00 23.72 141 LEU A N 1
ATOM 1101 C CA . LEU A 1 144 ? -12.905 21.683 39.485 1.00 22.87 141 LEU A CA 1
ATOM 1102 C C . LEU A 1 144 ? -12.468 20.279 39.118 1.00 22.25 141 LEU A C 1
ATOM 1103 O O . LEU A 1 144 ? -11.665 20.108 38.221 1.00 21.91 141 LEU A O 1
ATOM 1108 N N . PRO A 1 145 ? -13.001 19.264 39.816 1.00 22.20 142 PRO A N 1
ATOM 1109 C CA . PRO A 1 145 ? -12.711 17.892 39.363 1.00 22.58 142 PRO A CA 1
ATOM 1110 C C . PRO A 1 145 ? -13.208 17.633 37.921 1.00 22.08 142 PRO A C 1
ATOM 1111 O O . PRO A 1 145 ? -14.166 18.262 37.457 1.00 22.09 142 PRO A O 1
ATOM 1115 N N . SER A 1 146 ? -12.544 16.730 37.216 1.00 22.61 143 SER A N 1
ATOM 1116 C CA . SER A 1 146 ? -12.830 16.508 35.810 1.00 21.88 143 SER A CA 1
ATOM 1117 C C . SER A 1 146 ? -14.279 16.048 35.611 1.00 22.38 143 SER A C 1
ATOM 1118 O O . SER A 1 146 ? -14.935 16.455 34.635 1.00 22.27 143 SER A O 1
ATOM 1121 N N . ASP A 1 147 ? -14.775 15.230 36.548 1.00 21.80 144 ASP A N 1
ATOM 1122 C CA . ASP A 1 147 ? -16.122 14.716 36.457 1.00 22.65 144 ASP A CA 1
ATOM 1123 C C . ASP A 1 147 ? -17.155 15.820 36.599 1.00 22.63 144 ASP A C 1
ATOM 1124 O O . ASP A 1 147 ? -18.212 15.756 35.976 1.00 23.77 144 ASP A O 1
ATOM 1129 N N . GLN A 1 148 ? -16.891 16.828 37.416 1.00 21.93 145 GLN A N 1
ATOM 1130 C CA . GLN A 1 148 ? -17.837 17.926 37.480 1.00 21.52 145 GLN A CA 1
ATOM 1131 C C . GLN A 1 148 ? -17.703 18.805 36.217 1.00 21.28 145 GLN A C 1
ATOM 1132 O O . GLN A 1 148 ? -18.686 19.328 35.693 1.00 21.83 145 GLN A O 1
ATOM 1138 N N . ILE A 1 149 ? -16.502 18.946 35.705 1.00 21.06 146 ILE A N 1
ATOM 1139 C CA . ILE A 1 149 ? -16.351 19.587 34.389 1.00 21.39 146 ILE A CA 1
ATOM 1140 C C . ILE A 1 149 ? -17.198 18.905 33.282 1.00 21.09 146 ILE A C 1
ATOM 1141 O O . ILE A 1 149 ? -17.897 19.586 32.522 1.00 20.08 146 ILE A O 1
ATOM 1146 N N . ALA A 1 150 ? -17.173 17.575 33.235 1.00 21.63 147 ALA A N 1
ATOM 1147 C CA . ALA A 1 150 ? -17.985 16.801 32.290 1.00 21.53 147 ALA A CA 1
ATOM 1148 C C . ALA A 1 150 ? -19.494 17.036 32.505 1.00 22.46 147 ALA A C 1
ATOM 1149 O O . ALA A 1 150 ? -20.244 17.196 31.529 1.00 22.89 147 ALA A O 1
ATOM 1151 N N . LYS A 1 151 ? -19.947 17.118 33.759 1.00 22.76 148 LYS A N 1
ATOM 1152 C CA . LYS A 1 151 ? -21.369 17.340 34.003 1.00 22.83 148 LYS A CA 1
ATOM 1153 C C . LYS A 1 151 ? -21.765 18.748 33.511 1.00 22.98 148 LYS A C 1
ATOM 1154 O O . LYS A 1 151 ? -22.897 18.950 33.075 1.00 23.05 148 LYS A O 1
ATOM 1160 N N . ILE A 1 152 ? -20.830 19.697 33.545 1.00 22.77 149 ILE A N 1
ATOM 1161 C CA . ILE A 1 152 ? -21.106 21.069 33.119 1.00 23.33 149 ILE A CA 1
ATOM 1162 C C . ILE A 1 152 ? -21.210 21.120 31.595 1.00 24.03 149 ILE A C 1
ATOM 1163 O O . ILE A 1 152 ? -22.122 21.724 31.038 1.00 24.38 149 ILE A O 1
ATOM 1168 N N . LEU A 1 153 ? -20.294 20.426 30.944 1.00 23.74 150 LEU A N 1
ATOM 1169 C CA . LEU A 1 153 ? -20.069 20.557 29.518 1.00 24.43 150 LEU A CA 1
ATOM 1170 C C . LEU A 1 153 ? -20.892 19.598 28.652 1.00 24.86 150 LEU A C 1
ATOM 1171 O O . LEU A 1 153 ? -21.075 19.851 27.464 1.00 25.52 150 LEU A O 1
ATOM 1176 N N . GLY A 1 154 ? -21.348 18.489 29.222 1.00 25.42 151 GLY A N 1
ATOM 1177 C CA . GLY A 1 154 ? -22.221 17.571 28.494 1.00 26.20 151 GLY A CA 1
ATOM 1178 C C . GLY A 1 154 ? -21.656 16.189 28.265 1.00 26.50 151 GLY A C 1
ATOM 1179 O O . GLY A 1 154 ? -20.959 15.675 29.128 1.00 26.99 151 GLY A O 1
ATOM 1180 N N . ASN A 1 155 ? -21.958 15.573 27.108 1.00 26.90 152 ASN A N 1
ATOM 1181 C CA . ASN A 1 155 ? -21.520 14.203 26.886 1.00 27.39 152 ASN A CA 1
ATOM 1182 C C . ASN A 1 155 ? -20.097 14.229 26.372 1.00 26.72 152 ASN A C 1
ATOM 1183 O O . ASN A 1 155 ? -19.843 14.096 25.162 1.00 25.79 152 ASN A O 1
ATOM 1188 N N . VAL A 1 156 ? -19.168 14.425 27.302 1.00 26.22 153 VAL A N 1
ATOM 1189 C CA . VAL A 1 156 ? -17.767 14.578 26.954 1.00 24.90 153 VAL A CA 1
ATOM 1190 C C . VAL A 1 156 ? -16.913 13.680 27.802 1.00 24.86 153 VAL A C 1
ATOM 1191 O O . VAL A 1 156 ? -17.348 13.200 28.804 1.00 23.28 153 VAL A O 1
ATOM 1195 N N . VAL A 1 157 ? -15.690 13.442 27.352 1.00 25.11 154 VAL A N 1
ATOM 1196 C CA . VAL A 1 157 ? -14.684 12.786 28.138 1.00 26.14 154 VAL A CA 1
ATOM 1197 C C . VAL A 1 157 ? -13.683 13.880 28.382 1.00 26.59 154 VAL A C 1
ATOM 1198 O O . VAL A 1 157 ? -13.396 14.686 27.488 1.00 27.17 154 VAL A O 1
ATOM 1202 N N . VAL A 1 158 ? -13.156 13.923 29.594 1.00 26.80 155 VAL A N 1
ATOM 1203 C CA . VAL A 1 158 ? -12.188 14.943 29.987 1.00 26.62 155 VAL A CA 1
ATOM 1204 C C . VAL A 1 158 ? -10.852 14.251 30.221 1.00 26.91 155 VAL A C 1
ATOM 1205 O O . VAL A 1 158 ? -10.809 13.187 30.816 1.00 28.05 155 VAL A O 1
ATOM 1209 N N . LEU A 1 159 ? -9.779 14.814 29.673 1.00 26.58 156 LEU A N 1
ATOM 1210 C CA . LEU A 1 159 ? -8.426 14.300 29.875 1.00 25.53 156 LEU A CA 1
ATOM 1211 C C . LEU A 1 159 ? -7.606 15.290 30.675 1.00 24.21 156 LEU A C 1
ATOM 1212 O O . LEU A 1 159 ? -7.767 16.493 30.505 1.00 23.09 156 LEU A O 1
ATOM 1217 N N . PRO A 1 160 ? -6.691 14.795 31.528 1.00 24.36 157 PRO A N 1
ATOM 1218 C CA . PRO A 1 160 ? -5.843 15.699 32.283 1.00 24.02 157 PRO A CA 1
ATOM 1219 C C . PRO A 1 160 ? -4.881 16.368 31.359 1.00 22.79 157 PRO A C 1
ATOM 1220 O O . PRO A 1 160 ? -4.831 15.992 30.184 1.00 23.06 157 PRO A O 1
ATOM 1224 N N . TYR A 1 161 ? -4.110 17.333 31.859 1.00 22.19 158 TYR A N 1
ATOM 1225 C CA . TYR A 1 161 ? -3.077 17.967 31.046 1.00 21.43 158 TYR A CA 1
ATOM 1226 C C . TYR A 1 161 ? -2.092 16.908 30.578 1.00 21.80 158 TYR A C 1
ATOM 1227 O O . TYR A 1 161 ? -1.623 16.118 31.371 1.00 21.05 158 TYR A O 1
ATOM 1236 N N . ILE A 1 162 ? -1.812 16.916 29.275 1.00 21.67 159 ILE A N 1
ATOM 1237 C CA . ILE A 1 162 ? -0.704 16.169 28.668 1.00 22.28 159 ILE A CA 1
ATOM 1238 C C . ILE A 1 162 ? -0.115 17.120 27.631 1.00 22.36 159 ILE A C 1
ATOM 1239 O O . ILE A 1 162 ? -0.875 17.742 26.858 1.00 21.59 159 ILE A O 1
ATOM 1244 N N . PRO A 1 163 ? 1.223 17.248 27.587 1.00 22.55 160 PRO A N 1
ATOM 1245 C CA . PRO A 1 163 ? 1.864 18.121 26.618 1.00 23.00 160 PRO A CA 1
ATOM 1246 C C . PRO A 1 163 ? 1.450 17.765 25.194 1.00 22.68 160 PRO A C 1
ATOM 1247 O O . PRO A 1 163 ? 1.334 16.591 24.891 1.00 23.11 160 PRO A O 1
ATOM 1251 N N . PRO A 1 164 ? 1.259 18.764 24.332 1.00 23.92 161 PRO A N 1
ATOM 1252 C CA . PRO A 1 164 ? 0.911 18.459 22.943 1.00 24.86 161 PRO A CA 1
ATOM 1253 C C . PRO A 1 164 ? 1.970 17.596 22.301 1.00 24.90 161 PRO A C 1
ATOM 1254 O O . PRO A 1 164 ? 3.138 17.866 22.474 1.00 26.24 161 PRO A O 1
ATOM 1258 N N . GLY A 1 165 ? 1.538 16.535 21.618 1.00 23.86 162 GLY A N 1
ATOM 1259 C CA . GLY A 1 165 ? 2.439 15.622 20.949 1.00 23.85 162 GLY A CA 1
ATOM 1260 C C . GLY A 1 165 ? 1.841 14.244 20.797 1.00 23.50 162 GLY A C 1
ATOM 1261 O O . GLY A 1 165 ? 0.628 14.048 20.863 1.00 24.00 162 GLY A O 1
ATOM 1262 N N . PHE A 1 166 ? 2.710 13.276 20.596 1.00 24.24 163 PHE A N 1
ATOM 1263 C CA . PHE A 1 166 ? 2.310 11.933 20.240 1.00 24.20 163 PHE A CA 1
ATOM 1264 C C . PHE A 1 166 ? 1.633 11.160 21.374 1.00 23.13 163 PHE A C 1
ATOM 1265 O O . PHE A 1 166 ? 0.587 10.506 21.166 1.00 23.25 163 PHE A O 1
ATOM 1273 N N . THR A 1 167 ? 2.155 11.254 22.580 1.00 23.28 164 THR A N 1
ATOM 1274 C CA . THR A 1 167 ? 1.454 10.650 23.737 1.00 21.84 164 THR A CA 1
ATOM 1275 C C . THR A 1 167 ? 0.029 11.178 23.922 1.00 22.18 164 THR A C 1
ATOM 1276 O O . THR A 1 167 ? -0.900 10.391 24.198 1.00 22.00 164 THR A O 1
ATOM 1280 N N . LEU A 1 168 ? -0.173 12.479 23.699 1.00 21.23 165 LEU A N 1
ATOM 1281 C CA . LEU A 1 168 ? -1.483 13.049 23.819 1.00 20.88 165 LEU A CA 1
ATOM 1282 C C . LEU A 1 168 ? -2.392 12.353 22.820 1.00 21.36 165 LEU A C 1
ATOM 1283 O O . LEU A 1 168 ? -3.467 11.887 23.202 1.00 22.32 165 LEU A O 1
ATOM 1288 N N . ALA A 1 169 ? -1.925 12.206 21.557 1.00 20.78 166 ALA A N 1
ATOM 1289 C CA . ALA A 1 169 ? -2.738 11.613 20.526 1.00 21.03 166 ALA A CA 1
ATOM 1290 C C . ALA A 1 169 ? -3.110 10.187 20.840 1.00 20.87 166 ALA A C 1
ATOM 1291 O O . ALA A 1 169 ? -4.246 9.799 20.600 1.00 21.19 166 ALA A O 1
ATOM 1293 N N . LYS A 1 170 ? -2.181 9.424 21.382 1.00 21.64 167 LYS A N 1
ATOM 1294 C CA . LYS A 1 170 ? -2.455 8.049 21.836 1.00 23.58 167 LYS A CA 1
ATOM 1295 C C . LYS A 1 170 ? -3.523 7.943 22.956 1.00 24.17 167 LYS A C 1
ATOM 1296 O O . LYS A 1 170 ? -4.383 7.058 22.963 1.00 24.30 167 LYS A O 1
ATOM 1302 N N . GLU A 1 171 ? -3.464 8.862 23.900 1.00 25.11 168 GLU A N 1
ATOM 1303 C CA . GLU A 1 171 ? -4.476 8.930 24.978 1.00 25.43 168 GLU A CA 1
ATOM 1304 C C . GLU A 1 171 ? -5.832 9.328 24.447 1.00 25.65 168 GLU A C 1
ATOM 1305 O O . GLU A 1 171 ? -6.860 8.801 24.885 1.00 25.04 168 GLU A O 1
ATOM 1311 N N . VAL A 1 172 ? -5.826 10.280 23.514 1.00 24.54 169 VAL A N 1
ATOM 1312 C CA . VAL A 1 172 ? -7.035 10.691 22.865 1.00 25.21 169 VAL A CA 1
ATOM 1313 C C . VAL A 1 172 ? -7.643 9.485 22.147 1.00 25.63 169 VAL A C 1
ATOM 1314 O O . VAL A 1 172 ? -8.835 9.189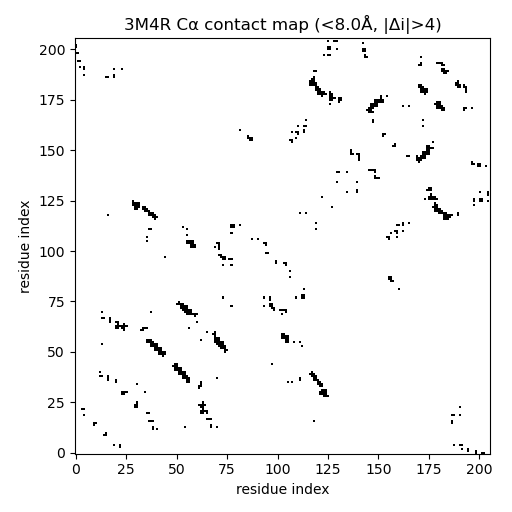 22.304 1.00 24.99 169 VAL A O 1
ATOM 1326 N N . ASN A 1 174 ? -7.258 6.356 22.763 1.00 29.18 171 ASN A N 1
ATOM 1327 C CA . ASN A 1 174 ? -7.726 5.336 23.694 1.00 30.23 171 ASN A CA 1
ATOM 1328 C C . ASN A 1 174 ? -8.941 5.763 24.545 1.00 30.92 171 ASN A C 1
ATOM 1329 O O . ASN A 1 174 ? -9.693 4.906 24.974 1.00 29.72 171 ASN A O 1
ATOM 1334 N N . CYS A 1 175 ? -9.166 7.061 24.749 1.00 31.20 172 CYS A N 1
ATOM 1335 C CA A CYS A 1 175 ? -10.291 7.480 25.582 0.50 31.89 172 CYS A CA 1
ATOM 1336 C CA B CYS A 1 175 ? -10.278 7.533 25.581 0.50 31.73 172 CYS A CA 1
ATOM 1337 C C . CYS A 1 175 ? -11.539 7.707 24.745 1.00 31.99 172 CYS A C 1
ATOM 1338 O O . CYS A 1 175 ? -12.627 7.784 25.271 1.00 31.20 172 CYS A O 1
ATOM 1343 N N . PHE A 1 176 ? -11.378 7.803 23.429 1.00 32.14 173 PHE A N 1
ATOM 1344 C CA . PHE A 1 176 ? -12.535 7.972 22.585 1.00 32.27 173 PHE A CA 1
ATOM 1345 C C . PHE A 1 176 ? -13.537 6.827 22.853 1.00 32.60 173 PHE A C 1
ATOM 1346 O O . PHE A 1 176 ? -13.140 5.680 22.920 1.00 32.27 173 PHE A O 1
ATOM 1354 N N . LYS A 1 177 ? -14.816 7.156 23.053 1.00 33.29 174 LYS A N 1
ATOM 1355 C CA . LYS A 1 177 ? -15.894 6.137 23.129 1.00 34.04 174 LYS A CA 1
ATOM 1356 C C . LYS A 1 177 ? -17.053 6.506 22.185 1.00 34.14 174 LYS A C 1
ATOM 1357 O O . LYS A 1 177 ? -17.390 7.688 22.024 1.00 34.88 174 LYS A O 1
ATOM 1360 N N . LYS A 1 178 ? -17.647 5.496 21.552 1.00 33.99 175 LYS A N 1
ATOM 1361 C CA . LYS A 1 178 ? -18.865 5.675 20.743 1.00 33.56 175 LYS A CA 1
ATOM 1362 C C . LYS A 1 178 ? -19.887 6.583 21.467 1.00 31.78 175 LYS A C 1
ATOM 1363 O O . LYS A 1 178 ? -20.023 6.527 22.675 1.00 32.82 175 LYS A O 1
ATOM 1365 N N . GLY A 1 179 ? -20.541 7.461 20.719 1.00 30.23 176 GLY A N 1
ATOM 1366 C CA . GLY A 1 179 ? -21.615 8.288 21.228 1.00 29.21 176 GLY A CA 1
ATOM 1367 C C . GLY A 1 179 ? -21.307 9.592 21.934 1.00 28.08 176 GLY A C 1
ATOM 1368 O O . GLY A 1 179 ? -22.251 10.325 22.247 1.00 28.23 176 GLY A O 1
ATOM 1369 N N . ILE A 1 180 ? -20.037 9.892 22.226 1.00 26.48 177 ILE A N 1
ATOM 1370 C CA . ILE A 1 180 ? -19.687 11.160 22.908 1.00 25.85 177 ILE A CA 1
ATOM 1371 C C . ILE A 1 180 ? -19.680 12.329 21.931 1.00 25.74 177 ILE A C 1
ATOM 1372 O O . ILE A 1 180 ? -19.577 12.122 20.726 1.00 26.77 177 ILE A O 1
ATOM 1377 N N . ASP A 1 181 ? -19.814 13.554 22.436 1.00 25.51 178 ASP A N 1
ATOM 1378 C CA . ASP A 1 181 ? -19.844 14.748 21.594 1.00 25.21 178 ASP A CA 1
ATOM 1379 C C . ASP A 1 181 ? -18.480 15.472 21.560 1.00 25.84 178 ASP A C 1
ATOM 1380 O O . ASP A 1 181 ? -18.219 16.339 20.701 1.00 25.96 178 ASP A O 1
ATOM 1385 N N . GLY A 1 182 ? -17.593 15.125 22.473 1.00 25.28 179 GLY A N 1
ATOM 1386 C CA . GLY A 1 182 ? -16.356 15.908 22.574 1.00 23.90 179 GLY A CA 1
ATOM 1387 C C . GLY A 1 182 ? -15.375 15.295 23.538 1.00 23.46 179 GLY A C 1
ATOM 1388 O O . GLY A 1 182 ? -15.759 14.494 24.381 1.00 23.19 179 GLY A O 1
ATOM 1389 N N . ILE A 1 183 ? -14.097 15.652 23.368 1.00 23.22 180 ILE A N 1
ATOM 1390 C CA . ILE A 1 183 ? -13.033 15.313 24.294 1.00 23.02 180 ILE A CA 1
ATOM 1391 C C . ILE A 1 183 ? -12.373 16.619 24.730 1.00 23.21 180 ILE A C 1
ATOM 1392 O O . ILE A 1 183 ? -11.923 17.401 23.893 1.00 23.73 180 ILE A O 1
ATOM 1397 N N . VAL A 1 184 ? -12.364 16.851 26.039 1.00 23.44 181 VAL A N 1
ATOM 1398 C CA . VAL A 1 184 ? -11.865 18.084 26.648 1.00 22.96 181 VAL A CA 1
ATOM 1399 C C . VAL A 1 184 ? -10.451 17.828 27.132 1.00 22.68 181 VAL A C 1
ATOM 1400 O O . VAL A 1 184 ? -10.211 16.862 27.831 1.00 23.29 181 VAL A O 1
ATOM 1404 N N . LEU A 1 185 ? -9.522 18.684 26.733 1.00 21.86 182 LEU A N 1
ATOM 1405 C CA . LEU A 1 185 ? -8.096 18.487 27.055 1.00 21.21 182 LEU A CA 1
ATOM 1406 C C . LEU A 1 185 ? -7.716 19.594 28.023 1.00 21.64 182 LEU A C 1
ATOM 1407 O O . LEU A 1 185 ? -7.569 20.757 27.623 1.00 21.30 182 LEU A O 1
ATOM 1412 N N . ARG A 1 186 ? -7.604 19.267 29.313 1.00 21.86 183 ARG A N 1
ATOM 1413 C CA . ARG A 1 186 ? -7.349 20.293 30.300 1.00 22.27 183 ARG A CA 1
ATOM 1414 C C . ARG A 1 186 ? -6.066 21.043 30.001 1.00 22.24 183 ARG A C 1
ATOM 1415 O O . ARG A 1 186 ? -5.065 20.444 29.645 1.00 21.70 183 ARG A O 1
ATOM 1423 N N . LYS A 1 187 ? -6.147 22.363 30.134 1.00 22.13 184 LYS A N 1
ATOM 1424 C CA . LYS A 1 187 ? -5.040 23.291 29.884 1.00 22.99 184 LYS A CA 1
ATOM 1425 C C . LYS A 1 187 ? -4.522 23.294 28.457 1.00 23.53 184 LYS A C 1
ATOM 1426 O O . LYS A 1 187 ? -3.354 23.660 28.237 1.00 23.53 184 LYS A O 1
ATOM 1432 N N . HIS A 1 188 ? -5.374 22.851 27.511 1.00 23.41 185 HIS A N 1
ATOM 1433 C CA . HIS A 1 188 ? -5.036 22.759 26.095 1.00 23.66 185 HIS A CA 1
ATOM 1434 C C . HIS A 1 188 ? -6.222 23.219 25.255 1.00 22.79 185 HIS A C 1
ATOM 1435 O O . HIS A 1 188 ? -6.127 24.218 24.578 1.00 21.97 185 HIS A O 1
ATOM 1442 N N . GLY A 1 189 ? -7.327 22.481 25.269 1.00 22.91 186 GLY A N 1
ATOM 1443 C CA . GLY A 1 189 ? -8.467 22.878 24.459 1.00 23.21 186 GLY A CA 1
ATOM 1444 C C . GLY A 1 189 ? -9.498 21.787 24.340 1.00 23.40 186 GLY A C 1
ATOM 1445 O O . GLY A 1 189 ? -9.750 21.031 25.293 1.00 22.58 186 GLY A O 1
ATOM 1446 N N . LEU A 1 190 ? -10.084 21.703 23.148 1.00 23.47 187 LEU A N 1
ATOM 1447 C CA . LEU A 1 190 ? -11.212 20.837 22.903 1.00 23.48 187 LEU A CA 1
ATOM 1448 C C . LEU A 1 190 ? -11.080 20.133 21.578 1.00 23.17 187 LEU A C 1
ATOM 1449 O O . LEU A 1 190 ? -10.631 20.725 20.589 1.00 24.40 187 LEU A O 1
ATOM 1454 N N . LEU A 1 191 ? -11.541 18.884 21.554 1.00 22.63 188 LEU A N 1
ATOM 1455 C CA . LEU A 1 191 ? -11.794 18.171 20.340 1.00 21.08 188 LEU A CA 1
ATOM 1456 C C . LEU A 1 191 ? -13.261 17.823 20.201 1.00 21.89 188 LEU A C 1
ATOM 1457 O O . LEU A 1 191 ? -13.886 17.269 21.125 1.00 21.62 188 LEU A O 1
ATOM 1462 N N . THR A 1 192 ? -13.807 18.150 19.040 1.00 22.46 189 THR A N 1
ATOM 1463 C CA . THR A 1 192 ? -15.104 17.617 18.602 1.00 22.63 189 THR A CA 1
ATOM 1464 C C . THR A 1 192 ? -15.001 16.983 17.225 1.00 22.99 189 THR A C 1
ATOM 1465 O O . THR A 1 192 ? -14.016 17.165 16.501 1.00 21.99 189 THR A O 1
ATOM 1469 N N . PHE A 1 193 ? -16.049 16.251 16.862 1.00 22.83 190 PHE A N 1
ATOM 1470 C CA . PHE A 1 193 ? -16.012 15.424 15.690 1.00 22.67 190 PHE A CA 1
ATOM 1471 C C . PHE A 1 193 ? -17.423 14.988 15.272 1.00 22.58 190 PHE A C 1
ATOM 1472 O O . PHE A 1 193 ? -18.387 15.101 16.045 1.00 21.52 190 PHE A O 1
ATOM 1480 N N . GLY A 1 194 ? -17.531 14.472 14.063 1.00 22.61 191 GLY A N 1
ATOM 1481 C CA . GLY A 1 194 ? -18.820 13.967 13.584 1.00 22.74 191 GLY A CA 1
ATOM 1482 C C . GLY A 1 194 ? -18.740 13.532 12.150 1.00 22.55 191 GLY A C 1
ATOM 1483 O O . GLY A 1 194 ? -17.664 13.594 11.525 1.00 23.50 191 GLY A O 1
ATOM 1484 N N . ASP A 1 195 ? -19.864 13.086 11.628 1.00 21.87 192 ASP A N 1
ATOM 1485 C CA . ASP A 1 195 ? -19.963 12.532 10.291 1.00 23.34 192 ASP A CA 1
ATOM 1486 C C . ASP A 1 195 ? -19.939 13.627 9.228 1.00 23.38 192 ASP A C 1
ATOM 1487 O O . ASP A 1 195 ? -19.618 13.370 8.057 1.00 24.90 192 ASP A O 1
ATOM 1492 N N . THR A 1 196 ? -20.318 14.829 9.646 1.00 23.61 193 THR A N 1
ATOM 1493 C CA . THR A 1 196 ? -20.403 15.977 8.783 1.00 23.14 193 THR A CA 1
ATOM 1494 C C . THR A 1 196 ? -19.747 17.136 9.500 1.00 23.29 193 THR A C 1
ATOM 1495 O O . THR A 1 196 ? -19.474 17.087 10.735 1.00 22.93 193 THR A O 1
ATOM 1499 N N . GLY A 1 197 ? -19.460 18.172 8.724 1.00 23.13 194 GLY A N 1
ATOM 1500 C CA . GLY A 1 197 ? -18.827 19.350 9.294 1.00 23.81 194 GLY A CA 1
ATOM 1501 C C . GLY A 1 197 ? -19.749 19.979 10.328 1.00 23.11 194 GLY A C 1
ATOM 1502 O O . GLY A 1 197 ? -19.311 20.308 11.427 1.00 22.35 194 GLY A O 1
ATOM 1503 N N . LYS A 1 198 ? -21.044 20.116 9.990 1.00 24.00 195 LYS A N 1
ATOM 1504 C CA . LYS A 1 198 ? -21.979 20.761 10.887 1.00 22.90 195 LYS A CA 1
ATOM 1505 C C . LYS A 1 198 ? -22.017 20.058 12.244 1.00 23.38 195 LYS A C 1
ATOM 1506 O O . LYS A 1 198 ? -22.053 20.713 13.289 1.00 24.82 195 LYS A O 1
ATOM 1512 N N . GLU A 1 199 ? -22.067 18.727 12.232 1.00 23.91 196 GLU A N 1
ATOM 1513 C CA . GLU A 1 199 ? -22.119 17.938 13.470 1.00 24.12 196 GLU A CA 1
ATOM 1514 C C . GLU A 1 199 ? -20.939 18.261 14.369 1.00 23.63 196 GLU A C 1
ATOM 1515 O O . GLU A 1 199 ? -21.106 18.484 15.560 1.00 23.99 196 GLU A O 1
ATOM 1521 N N . ALA A 1 200 ? -19.731 18.236 13.806 1.00 23.42 197 ALA A N 1
ATOM 1522 C CA . ALA A 1 200 ? -18.529 18.554 14.581 1.00 23.74 197 ALA A CA 1
ATOM 1523 C C . ALA A 1 200 ? -18.565 19.997 15.103 1.00 23.61 197 ALA A C 1
ATOM 1524 O O . ALA A 1 200 ? -18.203 20.260 16.253 1.00 23.66 197 ALA A O 1
ATOM 1526 N N . TYR A 1 201 ? -18.990 20.911 14.237 1.00 24.43 198 TYR A N 1
ATOM 1527 C CA . TYR A 1 201 ? -19.108 22.334 14.581 1.00 24.18 198 TYR A CA 1
ATOM 1528 C C . TYR A 1 201 ? -20.139 22.558 15.667 1.00 23.04 198 TYR A C 1
ATOM 1529 O O . TYR A 1 201 ? -19.877 23.208 16.661 1.00 22.41 198 TYR A O 1
ATOM 1538 N N . ASP A 1 202 ? -21.346 22.072 15.460 1.00 23.45 199 ASP A N 1
ATOM 1539 C CA . ASP A 1 202 ? -22.399 22.319 16.465 1.00 23.30 199 ASP A CA 1
ATOM 1540 C C . ASP A 1 202 ? -21.948 21.803 17.840 1.00 22.85 199 ASP A C 1
ATOM 1541 O O . ASP A 1 202 ? -22.218 22.433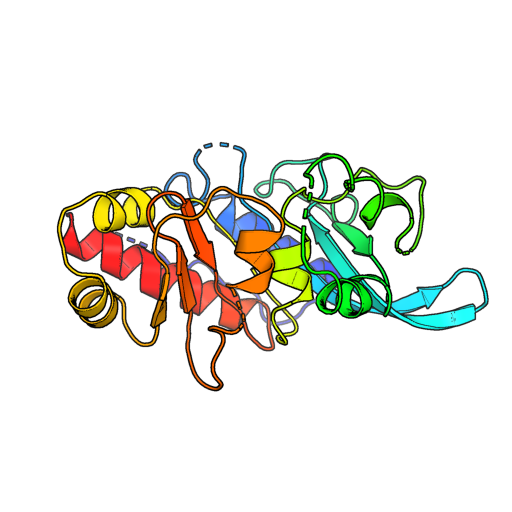 18.875 1.00 22.42 199 ASP A O 1
ATOM 1546 N N . ARG A 1 203 ? -21.286 20.643 17.860 1.00 22.33 200 ARG A N 1
ATOM 1547 C CA . ARG A 1 203 ? -20.799 20.078 19.110 1.00 22.49 200 ARG A CA 1
ATOM 1548 C C . ARG A 1 203 ? -19.758 20.980 19.722 1.00 22.86 200 ARG A C 1
ATOM 1549 O O . ARG A 1 203 ? -19.724 21.135 20.954 1.00 23.69 200 ARG A O 1
ATOM 1557 N N . HIS A 1 204 ? -18.919 21.592 18.885 1.00 22.54 201 HIS A N 1
ATOM 1558 C CA . HIS A 1 204 ? -17.903 22.496 19.409 1.00 23.27 201 HIS A CA 1
ATOM 1559 C C . HIS A 1 204 ? -18.532 23.720 20.106 1.00 24.08 201 HIS A C 1
ATOM 1560 O O . HIS A 1 204 ? -18.146 24.099 21.216 1.00 22.56 201 HIS A O 1
ATOM 1567 N N . ILE A 1 205 ? -19.492 24.344 19.432 1.00 25.68 202 ILE A N 1
ATOM 1568 C CA . ILE A 1 205 ? -20.133 25.554 19.965 1.00 26.58 202 ILE A CA 1
ATOM 1569 C C . ILE A 1 205 ? -20.872 25.249 21.256 1.00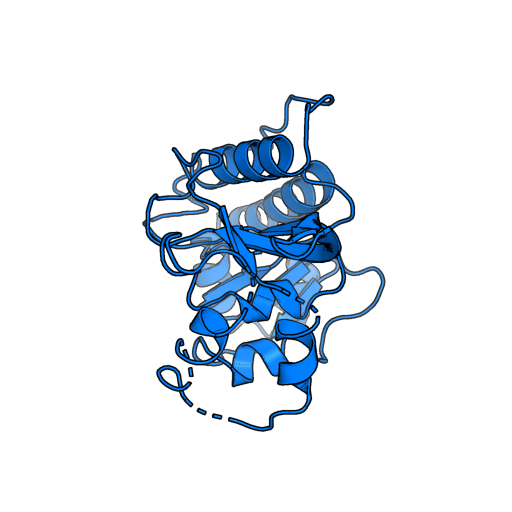 27.69 202 ILE A C 1
ATOM 1570 O O . ILE A 1 205 ? -20.701 25.961 22.250 1.00 28.53 202 ILE A O 1
ATOM 1575 N N . ASN A 1 206 ? -21.683 24.190 21.236 1.00 28.48 203 ASN A N 1
ATOM 1576 C CA . ASN A 1 206 ? -22.483 23.782 22.404 1.00 28.17 203 ASN A CA 1
ATOM 1577 C C . ASN A 1 206 ? -21.599 23.611 23.628 1.00 27.07 203 ASN A C 1
ATOM 1578 O O . ASN A 1 206 ? -21.888 24.179 24.673 1.00 26.76 203 ASN A O 1
ATOM 1583 N N . ILE A 1 207 ? -20.460 22.940 23.471 1.00 25.94 204 ILE A N 1
ATOM 1584 C CA . ILE A 1 207 ? -19.556 22.708 24.601 1.00 24.88 204 ILE A CA 1
ATOM 1585 C C . ILE A 1 207 ? -18.854 23.965 25.080 1.00 25.01 204 ILE A C 1
ATOM 1586 O O . ILE A 1 207 ? -18.812 24.243 26.296 1.00 26.27 204 ILE A O 1
ATOM 1591 N N . VAL A 1 208 ? -18.341 24.767 24.164 1.00 24.38 205 VAL A N 1
ATOM 1592 C CA . VAL A 1 208 ? -17.600 25.944 24.585 1.00 24.36 205 VAL A CA 1
ATOM 1593 C C . VAL A 1 208 ? -18.566 26.938 25.236 1.00 24.88 205 VAL A C 1
ATOM 1594 O O . VAL A 1 208 ? -18.240 27.539 26.245 1.00 23.44 205 VAL A O 1
ATOM 1598 N N . SER A 1 209 ? -19.756 27.080 24.656 1.00 26.03 206 SER A N 1
ATOM 1599 C CA . SER A 1 209 ? -20.721 28.064 25.122 1.00 27.48 206 SER A CA 1
ATOM 1600 C C . SER A 1 209 ? -21.213 27.681 26.515 1.00 27.18 206 SER A C 1
ATOM 1601 O O . SER A 1 209 ? -21.451 28.555 27.333 1.00 28.22 206 SER A O 1
ATOM 1604 N N . ARG A 1 210 ? -21.295 26.381 26.792 1.00 27.22 207 ARG A N 1
ATOM 1605 C CA . ARG A 1 210 ? -21.554 25.884 28.140 1.00 27.72 207 ARG A CA 1
ATOM 1606 C C . ARG A 1 210 ? -20.428 26.214 29.125 1.00 27.83 207 ARG A C 1
ATOM 1607 O O . ARG A 1 210 ? -20.694 26.593 30.283 1.00 27.56 207 ARG A O 1
ATOM 1615 N N . ALA A 1 211 ? -19.194 26.107 28.670 1.00 27.85 208 ALA A N 1
ATOM 1616 C CA . ALA A 1 211 ? -18.039 26.525 29.453 1.00 28.72 208 ALA A CA 1
ATOM 1617 C C . ALA A 1 211 ? -18.121 28.017 29.754 1.00 29.52 208 ALA A C 1
ATOM 1618 O O . ALA A 1 211 ? -17.919 28.435 30.889 1.00 28.81 208 ALA A O 1
ATOM 1620 N N . GLU A 1 212 ? -18.376 28.804 28.716 1.00 30.74 209 GLU A N 1
ATOM 1621 C CA . GLU A 1 212 ? -18.444 30.256 28.849 1.00 32.87 209 GLU A CA 1
ATOM 1622 C C . GLU A 1 212 ? -19.595 30.674 29.782 1.00 32.93 209 GLU A C 1
ATOM 1623 O O . GLU A 1 212 ? -19.374 31.410 30.736 1.00 32.31 209 GLU A O 1
ATOM 1629 N N . ASN A 1 213 ? -20.797 30.163 29.511 1.00 33.68 210 ASN A N 1
ATOM 1630 C CA . ASN A 1 213 ? -21.965 30.328 30.402 1.00 34.10 210 ASN A CA 1
ATOM 1631 C C . ASN A 1 213 ? -21.598 30.151 31.860 1.00 34.03 210 ASN A C 1
ATOM 1632 O O . ASN A 1 213 ? -22.011 30.940 32.704 1.00 32.72 210 ASN A O 1
ATOM 1637 N N . PHE A 1 214 ? -20.847 29.089 32.146 1.00 33.90 211 PHE A N 1
ATOM 1638 C CA . PHE A 1 214 ? -20.489 28.724 33.514 1.00 34.50 211 PHE A CA 1
ATOM 1639 C C . PHE A 1 214 ? -19.484 29.669 34.170 1.00 35.09 211 PHE A C 1
ATOM 1640 O O . PHE A 1 214 ? -19.616 29.984 35.355 1.00 35.31 211 PHE A O 1
ATOM 1648 N N . ILE A 1 215 ? -18.477 30.115 33.435 1.00 35.53 212 ILE A N 1
ATOM 1649 C CA . ILE A 1 215 ? -17.547 31.110 33.993 1.00 36.44 212 ILE A CA 1
ATOM 1650 C C . ILE A 1 215 ? -18.042 32.605 33.865 1.00 36.82 212 ILE A C 1
ATOM 1651 O O . ILE A 1 215 ? -17.396 33.510 34.388 1.00 36.86 212 ILE A O 1
ATOM 1656 N N . ARG A 1 216 ? -19.180 32.844 33.193 1.00 37.33 213 ARG A N 1
ATOM 1657 C CA . ARG A 1 216 ? -19.677 34.213 32.867 1.00 37.64 213 ARG A CA 1
ATOM 1658 C C . ARG A 1 216 ? -19.948 35.063 34.101 1.00 37.79 213 ARG A C 1
ATOM 1659 O O . ARG A 1 216 ? -20.003 34.550 35.209 1.00 37.87 213 ARG A O 1
#

Nearest PDB structures (foldseek):
  3m4r-assembly1_A  TM=1.001E+00  e=4.186E-42  Thermoplasma acidophilum
  3ocr-assembly1_A  TM=7.384E-01  e=8.245E-08  Pseudomonas savastanoi pv. phaseolicola 1448A
  3ocr-assembly2_B  TM=7.151E-01  e=1.802E-06  Pseudomonas savastanoi pv. phaseolicola 1448A
  1ojr-assembly1_A  TM=6.334E-01  e=2.405E-05  Escherichia coli
  2v2b-assembly1_A  TM=5.316E-01  e=4.547E-06  Escherichia coli

Foldseek 3Di:
DDQDDDDDDDPDQLRQQLSLLQVQLVDCLFDVQDDKKWFWDWDQAPVRDTFIWIFIAAPPDGSNPDHSLRTDTFGVQLVVCLPPDFDLVVLVSRCVGGDNVRGRGDSQVLLVVLDPERMKWTQRPLLQVVLPDPDDVVVLCVQQDQEAEDEADPRHDVVSNVNCRDDPPGAWYRHHNGTIMGHHNGSSSRSVSRCSRSVSSVVVVD

Solvent-accessible surface area: 9774 Å² total

Radius of gyration: 16.38 Å; Cα contacts (8 Å, |Δi|>4): 403; chains: 1; bounding box: 37×34×50 Å

InterPro domains:
  IPR001303 Class II aldolase/adducin N-terminal [PF00596] (17-209)
  IPR001303 Class II aldolase/adducin N-terminal [SM01007] (16-212)
  IPR002347 Short-chain dehydrogenase/reductase SDR [PF00106] (406-582)
  IPR002347 Short-chain dehydrogenase/reductase SDR [PR00081] (404-421)
  IPR002347 Short-chain dehydrogenase/reductase SDR [PR00081] (478-489)
  IPR002347 Short-chain dehydrogenase/reductase SDR [PR00081] (552-571)
  IPR002347 Short-chain dehydrogenase/reductase SDR [PR00081] (573-590)
  IPR036291 NAD(P)-binding domain superfamily [SSF51735] (402-653)
  IPR036409 Class II aldolase/adducin N-terminal domain superfamily [G3DSA:3.40.225.10] (12-219)
  IPR036409 Class II aldolase/adducin N-terminal domain superfamily [SSF53639] (16-214)

CATH classification: 3.40.225.10